Protein AF-U9UUG4-F1 (afdb_monomer_lite)

Sequence (325 aa):
MADELPKDVAKWSIDDVETYLTFKMDGFDEDDIKAIKDGGVNGKCLFQLTAGILVSEEFKIKFTHAVAIMELVKELNDKRDKEVEEQLESLSLDKTKKTPEIDASRNVNASKDVFLYQLFNEGYIKQGDLLLYCRNSNTHGTVSFVRKIVNVNENNQIITSLPDDSQESLSKSLTQLEKTVVDDINNDRRFNDNNKLKPNNNPFPYFFVGTSLFELRKKYEERNTKIMSITLFCLVKGITTANAFAVDIDSGKAVSHLKEAIKAKKHKTFHGVEADELRLWKVEIGGDHLDDPLKNLILNDNNELSAINEIGDYWSEKPPRKHIH

Radius of gyration: 27.6 Å; chains: 1; bounding box: 59×60×70 Å

Structure (mmCIF, N/CA/C/O backbone):
data_AF-U9UUG4-F1
#
_entry.id   AF-U9UUG4-F1
#
loop_
_atom_site.group_PDB
_atom_site.id
_atom_site.type_symbol
_atom_site.label_atom_id
_atom_site.label_alt_id
_atom_site.label_comp_id
_atom_site.label_asym_id
_atom_site.label_entity_id
_atom_site.label_seq_id
_atom_site.pdbx_PDB_ins_code
_atom_site.Cartn_x
_atom_site.Cartn_y
_atom_site.Cartn_z
_atom_site.occupancy
_atom_site.B_iso_or_equiv
_atom_site.auth_seq_id
_atom_site.auth_comp_id
_atom_site.auth_asym_id
_atom_site.auth_atom_id
_atom_site.pdbx_PDB_model_num
ATOM 1 N N . MET A 1 1 ? 8.145 -11.437 31.993 1.00 49.03 1 MET A N 1
ATOM 2 C CA . MET A 1 1 ? 7.660 -12.285 30.882 1.00 49.03 1 MET A CA 1
ATOM 3 C C . MET A 1 1 ? 6.585 -11.578 30.062 1.00 49.03 1 MET A C 1
ATOM 5 O O . MET A 1 1 ? 6.812 -11.418 28.878 1.00 49.03 1 MET A O 1
ATOM 9 N N . ALA A 1 2 ? 5.500 -11.044 30.643 1.00 46.50 2 ALA A N 1
ATOM 10 C CA . ALA A 1 2 ? 4.547 -10.209 29.883 1.00 46.50 2 ALA A CA 1
ATOM 11 C C . ALA A 1 2 ? 5.135 -8.873 29.359 1.00 46.50 2 ALA A C 1
ATOM 13 O O . ALA A 1 2 ? 4.627 -8.325 28.387 1.00 46.50 2 ALA A O 1
ATOM 14 N N . ASP A 1 3 ? 6.219 -8.378 29.968 1.00 46.91 3 ASP A N 1
ATOM 15 C CA . ASP A 1 3 ? 6.916 -7.148 29.548 1.00 46.91 3 ASP A CA 1
ATOM 16 C C . ASP A 1 3 ? 7.736 -7.293 28.248 1.00 46.91 3 ASP A C 1
ATOM 18 O O . ASP A 1 3 ? 8.236 -6.293 27.735 1.00 46.91 3 ASP A O 1
ATOM 22 N N . GLU A 1 4 ? 7.890 -8.512 27.713 1.00 57.56 4 GLU A N 1
ATOM 23 C CA . GLU A 1 4 ? 8.616 -8.775 26.456 1.00 57.56 4 GLU A CA 1
ATOM 24 C C . GLU A 1 4 ? 7.695 -8.840 25.229 1.00 57.56 4 GLU A C 1
ATOM 26 O O . GLU A 1 4 ? 8.179 -8.788 24.098 1.00 57.56 4 GLU A O 1
ATOM 31 N N . LEU A 1 5 ? 6.373 -8.902 25.427 1.00 67.81 5 LEU A N 1
ATOM 32 C CA . LEU A 1 5 ? 5.422 -8.924 24.319 1.00 67.81 5 LEU A CA 1
ATOM 33 C C . LEU A 1 5 ? 5.315 -7.535 23.667 1.00 67.81 5 LEU A C 1
ATOM 35 O O . LEU A 1 5 ? 5.333 -6.513 24.366 1.00 67.81 5 LEU A O 1
ATOM 39 N N . PRO A 1 6 ? 5.159 -7.454 22.332 1.00 64.94 6 PRO A N 1
ATOM 40 C CA . PRO A 1 6 ? 4.946 -6.178 21.660 1.00 64.94 6 PRO A CA 1
ATOM 41 C C . PRO A 1 6 ? 3.757 -5.420 22.267 1.00 64.94 6 PRO A C 1
ATOM 43 O O . PRO A 1 6 ? 2.703 -5.998 22.506 1.00 64.94 6 PRO A O 1
ATOM 46 N N . LYS A 1 7 ? 3.878 -4.102 22.471 1.00 68.69 7 LYS A N 1
ATOM 47 C CA . LYS A 1 7 ? 2.770 -3.293 23.029 1.00 68.69 7 LYS A CA 1
ATOM 48 C C . LYS A 1 7 ? 1.508 -3.317 22.161 1.00 68.69 7 LYS A C 1
ATOM 50 O O . LYS A 1 7 ? 0.394 -3.247 22.660 1.00 68.69 7 LYS A O 1
ATOM 55 N N . ASP A 1 8 ? 1.700 -3.389 20.848 1.00 71.19 8 ASP A N 1
ATOM 56 C CA . ASP A 1 8 ? 0.615 -3.459 19.879 1.00 71.19 8 ASP A CA 1
ATOM 57 C C . ASP A 1 8 ? 0.274 -4.923 19.588 1.00 71.19 8 ASP A C 1
ATOM 59 O O . ASP A 1 8 ? 1.014 -5.608 18.878 1.00 71.19 8 ASP A O 1
ATOM 63 N N . VAL A 1 9 ? -0.866 -5.374 20.114 1.00 74.75 9 VAL A N 1
ATOM 64 C CA . VAL A 1 9 ? -1.387 -6.733 19.914 1.00 74.75 9 VAL A CA 1
ATOM 65 C C . VAL A 1 9 ? -1.534 -7.057 18.429 1.00 74.75 9 VAL A C 1
ATOM 67 O O . VAL A 1 9 ? -1.286 -8.184 18.037 1.00 74.75 9 VAL A O 1
ATOM 70 N N . ALA A 1 10 ? -1.822 -6.091 17.547 1.00 74.31 10 ALA A N 1
ATOM 71 C CA . ALA A 1 10 ? -1.937 -6.363 16.110 1.00 74.31 10 ALA A CA 1
ATOM 72 C C . ALA A 1 10 ? -0.606 -6.777 15.446 1.00 74.31 10 ALA A C 1
ATOM 74 O O . ALA A 1 10 ? -0.610 -7.226 14.295 1.00 74.31 10 ALA A O 1
ATOM 75 N N . LYS A 1 11 ? 0.525 -6.611 16.145 1.00 80.50 11 LYS A N 1
ATOM 76 C CA . LYS A 1 11 ? 1.860 -7.051 15.711 1.00 80.50 11 LYS A CA 1
ATOM 77 C C . LYS A 1 11 ? 2.271 -8.396 16.296 1.00 80.50 11 LYS A C 1
ATOM 79 O O . LYS A 1 11 ? 3.351 -8.866 15.956 1.00 80.50 11 LYS A O 1
ATOM 84 N N . TRP A 1 12 ? 1.451 -8.989 17.160 1.00 85.06 12 TRP A N 1
ATOM 85 C CA . TRP A 1 12 ? 1.757 -10.282 17.753 1.00 85.06 12 TRP A CA 1
ATOM 86 C C . TRP A 1 12 ? 1.807 -11.355 16.675 1.00 85.06 12 TRP A C 1
ATOM 88 O O . TRP A 1 12 ? 0.870 -11.522 15.885 1.00 85.06 12 TRP A O 1
ATOM 98 N N . SER A 1 13 ? 2.924 -12.070 16.661 1.00 87.50 13 SER A N 1
ATOM 99 C CA . SER A 1 13 ? 3.071 -13.338 15.968 1.00 87.50 13 SER A CA 1
ATOM 100 C C . SER A 1 13 ? 2.182 -14.408 16.610 1.00 87.50 13 SER A C 1
ATOM 102 O O . SER A 1 13 ? 1.556 -14.193 17.648 1.00 87.50 13 SER A O 1
ATOM 104 N N . ILE A 1 14 ? 2.113 -15.575 15.976 1.00 88.50 14 ILE A N 1
ATOM 105 C CA . ILE A 1 14 ? 1.391 -16.729 16.523 1.00 88.50 14 ILE A CA 1
ATOM 106 C C . ILE A 1 14 ? 1.995 -17.139 17.881 1.00 88.50 14 ILE A C 1
ATOM 108 O O . ILE A 1 14 ? 1.258 -17.401 18.828 1.00 88.50 14 ILE A O 1
ATOM 112 N N . ASP A 1 15 ? 3.325 -17.108 18.004 1.00 89.19 15 ASP A N 1
ATOM 113 C CA . ASP A 1 15 ? 4.028 -17.462 19.244 1.00 89.19 15 ASP A CA 1
ATOM 114 C C . ASP A 1 15 ? 3.817 -16.415 20.356 1.00 89.19 15 ASP A C 1
ATOM 116 O O . ASP A 1 15 ? 3.752 -16.759 21.536 1.00 89.19 15 ASP A O 1
ATOM 120 N N . ASP A 1 16 ? 3.647 -15.136 20.002 1.00 89.06 16 ASP A N 1
ATOM 121 C CA . ASP A 1 16 ? 3.305 -14.080 20.968 1.00 89.06 16 ASP A CA 1
ATOM 122 C C . ASP A 1 16 ? 1.901 -14.299 21.561 1.00 89.06 16 ASP A C 1
ATOM 124 O O . ASP A 1 16 ? 1.698 -14.138 22.767 1.00 89.06 16 ASP A O 1
ATOM 128 N N . VAL A 1 17 ? 0.933 -14.697 20.722 1.00 87.19 17 VAL A N 1
ATOM 129 C CA . VAL A 1 17 ? -0.437 -15.029 21.153 1.00 87.19 17 VAL A CA 1
ATOM 130 C C . VAL A 1 17 ? -0.430 -16.250 22.070 1.00 87.19 17 VAL A C 1
ATOM 132 O O . VAL A 1 17 ? -1.033 -16.205 23.143 1.00 87.19 17 VAL A O 1
ATOM 135 N N . GLU A 1 18 ? 0.280 -17.313 21.690 1.00 89.12 18 GLU A N 1
ATOM 136 C CA . GLU A 1 18 ? 0.456 -18.501 22.531 1.00 89.12 18 GLU A CA 1
ATOM 137 C C . GLU A 1 18 ? 1.077 -18.132 23.883 1.00 89.12 18 GLU A C 1
ATOM 139 O O . GLU A 1 18 ? 0.543 -18.499 24.929 1.00 89.12 18 GLU A O 1
ATOM 144 N N . THR A 1 19 ? 2.166 -17.358 23.878 1.00 88.50 19 THR A N 1
ATOM 145 C CA . THR A 1 19 ? 2.870 -16.927 25.096 1.00 88.50 19 THR A CA 1
ATOM 146 C C . THR A 1 19 ? 1.950 -16.128 26.017 1.00 88.50 19 THR A C 1
ATOM 148 O O . THR A 1 19 ? 1.955 -16.331 27.232 1.00 88.50 19 THR A O 1
ATOM 151 N N . TYR A 1 20 ? 1.126 -15.237 25.458 1.00 87.25 20 TYR A N 1
ATOM 152 C CA . TYR A 1 20 ? 0.157 -14.461 26.225 1.00 87.25 20 TYR A CA 1
ATOM 153 C C . TYR A 1 20 ? -0.921 -15.340 26.871 1.00 87.25 20 TYR A C 1
ATOM 155 O O . TYR A 1 20 ? -1.175 -15.213 28.071 1.00 87.25 20 TYR A O 1
ATOM 163 N N . LEU A 1 21 ? -1.537 -16.237 26.095 1.00 85.19 21 LEU A N 1
ATOM 164 C CA . LEU A 1 21 ? -2.579 -17.138 26.596 1.00 85.19 21 LEU A CA 1
ATOM 165 C C . LEU A 1 21 ? -2.017 -18.101 27.652 1.00 85.19 21 LEU A C 1
ATOM 167 O O . LEU A 1 21 ? -2.629 -18.285 28.702 1.00 85.19 21 LEU A O 1
ATOM 171 N N . THR A 1 22 ? -0.801 -18.608 27.426 1.00 85.00 22 THR A N 1
ATOM 172 C CA . THR A 1 22 ? -0.039 -19.436 28.375 1.00 85.00 22 THR A CA 1
ATOM 173 C C . THR A 1 22 ? 0.280 -18.667 29.659 1.00 85.00 22 THR A C 1
ATOM 175 O O . THR A 1 22 ? 0.214 -19.202 30.754 1.00 85.00 22 THR A O 1
ATOM 178 N N . PHE A 1 23 ? 0.591 -17.373 29.587 1.00 81.94 23 PHE A N 1
ATOM 179 C CA . PHE A 1 23 ? 0.841 -16.583 30.796 1.00 81.94 23 PHE A CA 1
ATOM 180 C C . PHE A 1 23 ? -0.433 -16.336 31.622 1.00 81.94 23 PHE A C 1
ATOM 182 O O . PHE A 1 23 ? -0.372 -16.194 32.842 1.00 81.94 23 PHE A O 1
ATOM 189 N N . LYS A 1 24 ? -1.601 -16.291 30.974 1.00 79.50 24 LYS A N 1
ATOM 190 C CA . LYS A 1 24 ? -2.910 -16.070 31.611 1.00 79.50 24 LYS A CA 1
ATOM 191 C C . LYS A 1 24 ? -3.567 -17.367 32.118 1.00 79.50 24 LYS A C 1
ATOM 193 O O . LYS A 1 24 ? -4.756 -17.363 32.423 1.00 79.50 24 LYS A O 1
ATOM 198 N N . MET A 1 25 ? -2.781 -18.440 32.240 1.00 62.12 25 MET A N 1
ATOM 199 C CA . MET A 1 25 ? -3.158 -19.853 32.411 1.00 62.12 25 MET A CA 1
ATOM 200 C C . MET A 1 25 ? -3.979 -20.273 33.635 1.00 62.12 25 MET A C 1
ATOM 202 O O . MET A 1 25 ? -4.199 -21.469 33.805 1.00 62.12 25 MET A O 1
ATOM 206 N N . ASP A 1 26 ? -4.518 -19.373 34.450 1.00 60.69 26 ASP A N 1
ATOM 207 C CA . ASP A 1 26 ? -5.359 -19.799 35.580 1.00 60.69 26 ASP A CA 1
ATOM 208 C C . ASP A 1 26 ? -6.744 -20.351 35.146 1.00 60.69 26 ASP A C 1
ATOM 210 O O . ASP A 1 26 ? -7.585 -20.644 35.996 1.00 60.69 26 ASP A O 1
ATOM 214 N N . GLY A 1 27 ? -7.000 -20.554 33.841 1.00 60.19 27 GLY A N 1
ATOM 215 C CA . GLY A 1 27 ? -8.286 -21.064 33.346 1.00 60.19 27 GLY A CA 1
ATOM 216 C C . GLY A 1 27 ? -8.333 -21.722 31.959 1.00 60.19 27 GLY A C 1
ATOM 217 O O . GLY A 1 27 ? -9.441 -21.864 31.442 1.00 60.19 27 GLY A O 1
ATOM 218 N N . PHE A 1 28 ? -7.206 -22.119 31.346 1.00 70.44 28 PHE A N 1
ATOM 219 C CA . PHE A 1 28 ? -7.190 -22.708 29.990 1.00 70.44 28 PHE A CA 1
ATOM 220 C C . PHE A 1 28 ? -6.465 -24.049 29.924 1.00 70.44 28 PHE A C 1
ATOM 222 O O . PHE A 1 28 ? -5.485 -24.269 30.631 1.00 70.44 28 PHE A O 1
ATOM 229 N N . ASP A 1 29 ? -6.954 -24.928 29.050 1.00 80.31 29 ASP A N 1
ATOM 230 C CA . ASP A 1 29 ? -6.303 -26.192 28.715 1.00 80.31 29 ASP A CA 1
ATOM 231 C C . ASP A 1 29 ? -5.126 -25.936 27.753 1.00 80.31 29 ASP A C 1
ATOM 233 O O . ASP A 1 29 ? -5.240 -25.114 26.838 1.00 80.31 29 ASP A O 1
ATOM 237 N N . GLU A 1 30 ? -4.004 -26.637 27.933 1.00 83.56 30 GLU A N 1
ATOM 238 C CA . GLU A 1 30 ? -2.863 -26.569 27.006 1.00 83.56 30 GLU A CA 1
ATOM 239 C C . GLU A 1 30 ? -3.283 -26.983 25.588 1.00 83.56 30 GLU A C 1
ATOM 241 O O . GLU A 1 30 ? -2.810 -26.406 24.604 1.00 83.56 30 GLU A O 1
ATOM 246 N N . ASP A 1 31 ? -4.231 -27.919 25.478 1.00 86.00 31 ASP A N 1
ATOM 247 C CA . ASP A 1 31 ? -4.780 -28.358 24.196 1.00 86.00 31 ASP A CA 1
ATOM 248 C C . ASP A 1 31 ? -5.574 -27.243 23.492 1.00 86.00 31 ASP A C 1
ATOM 250 O O . ASP A 1 31 ? -5.508 -27.123 22.266 1.00 86.00 31 ASP A O 1
ATOM 254 N N . ASP A 1 32 ? -6.270 -26.379 24.244 1.00 87.62 32 ASP A N 1
ATOM 255 C CA . ASP A 1 32 ? -7.013 -25.242 23.683 1.00 87.62 32 ASP A CA 1
ATOM 256 C C . ASP A 1 32 ? -6.048 -24.169 23.147 1.00 87.62 32 ASP A C 1
ATOM 258 O O . ASP A 1 32 ? -6.245 -23.628 22.056 1.00 87.62 32 ASP A O 1
ATOM 262 N N . ILE A 1 33 ? -4.969 -23.879 23.885 1.00 87.50 33 ILE A N 1
ATOM 263 C CA . ILE A 1 33 ? -3.926 -22.934 23.452 1.00 87.50 33 ILE A CA 1
ATOM 264 C C . ILE A 1 33 ? -3.237 -23.460 22.191 1.00 87.50 33 ILE A C 1
ATOM 266 O O . ILE A 1 33 ? -3.026 -22.715 21.229 1.00 87.50 33 ILE A O 1
ATOM 270 N N . LYS A 1 34 ? -2.940 -24.761 22.163 1.00 89.31 34 LYS A N 1
ATOM 271 C CA . LYS A 1 34 ? -2.362 -25.418 20.996 1.00 89.31 34 LYS A CA 1
ATOM 272 C C . LYS A 1 34 ? -3.298 -25.361 19.789 1.00 89.31 34 LYS A C 1
ATOM 274 O O . LYS A 1 34 ? -2.833 -25.061 18.695 1.00 89.31 34 LYS A O 1
ATOM 279 N N . ALA A 1 35 ? -4.602 -25.572 19.970 1.00 89.88 35 ALA A N 1
ATOM 280 C CA . ALA A 1 35 ? -5.577 -25.451 18.885 1.00 89.88 35 ALA A CA 1
ATOM 281 C C . ALA A 1 35 ? -5.598 -24.034 18.281 1.00 89.88 35 ALA A C 1
ATOM 283 O O . ALA A 1 35 ? -5.645 -23.874 17.062 1.00 89.88 35 ALA A O 1
ATOM 284 N N . ILE A 1 36 ? -5.495 -22.997 19.119 1.00 88.94 36 ILE A N 1
ATOM 285 C CA . ILE A 1 36 ? -5.388 -21.597 18.673 1.00 88.94 36 ILE A CA 1
ATOM 286 C C . ILE A 1 36 ? -4.090 -21.366 17.890 1.00 88.94 36 ILE A C 1
ATOM 288 O O . ILE A 1 36 ? -4.107 -20.717 16.839 1.00 88.94 36 ILE A O 1
ATOM 292 N N . LYS A 1 37 ? -2.973 -21.920 18.374 1.00 90.88 37 LYS A N 1
ATOM 293 C CA . LYS A 1 37 ? -1.672 -21.838 17.704 1.00 90.88 37 LYS A CA 1
ATOM 294 C C . LYS A 1 37 ? -1.699 -22.512 16.332 1.00 90.88 37 LYS A C 1
ATOM 296 O O . LYS A 1 37 ? -1.327 -21.895 15.333 1.00 90.88 37 LYS A O 1
ATOM 301 N N . ASP A 1 38 ? -2.163 -23.758 16.285 1.00 90.62 38 ASP A N 1
ATOM 302 C CA . ASP A 1 38 ? -2.221 -24.585 15.078 1.00 90.62 38 ASP A CA 1
ATOM 303 C C . ASP A 1 38 ? -3.201 -23.999 14.046 1.00 90.62 38 ASP A C 1
ATOM 305 O O . ASP A 1 38 ? -2.962 -24.095 12.842 1.00 90.62 38 ASP A O 1
ATOM 309 N N . GLY A 1 39 ? -4.249 -23.304 14.504 1.00 87.44 39 GLY A N 1
ATOM 310 C CA . GLY A 1 39 ? -5.152 -22.512 13.661 1.00 87.44 39 GLY A CA 1
ATOM 311 C C . GLY A 1 39 ? -4.552 -21.205 13.124 1.00 87.44 39 GLY A C 1
ATOM 312 O O . GLY A 1 39 ? -5.239 -20.441 12.448 1.00 87.44 39 GLY A O 1
ATOM 313 N N . GLY A 1 40 ? -3.279 -20.915 13.408 1.00 87.69 40 GLY A N 1
ATOM 314 C CA . GLY A 1 40 ? -2.564 -19.766 12.852 1.00 87.69 40 GLY A CA 1
ATOM 315 C C . GLY A 1 40 ? -3.039 -18.414 13.386 1.00 87.69 40 GLY A C 1
ATOM 316 O O . GLY A 1 40 ? -2.892 -17.392 12.706 1.00 87.69 40 GLY A O 1
ATOM 317 N N . VAL A 1 41 ? -3.614 -18.384 14.591 1.00 86.25 41 VAL A N 1
ATOM 318 C CA . VAL A 1 41 ? -4.159 -17.160 15.184 1.00 86.25 41 VAL A CA 1
ATOM 319 C C . VAL A 1 41 ? -3.019 -16.233 15.603 1.00 86.25 41 VAL A C 1
ATOM 321 O O . VAL A 1 41 ? -2.397 -16.389 16.648 1.00 86.25 41 VAL A O 1
ATOM 324 N N . ASN A 1 42 ? -2.760 -15.225 14.775 1.00 84.25 42 ASN A N 1
ATOM 325 C CA . ASN A 1 42 ? -1.910 -14.091 15.124 1.00 84.25 42 ASN A CA 1
ATOM 326 C C . ASN A 1 42 ? -2.724 -12.988 15.820 1.00 84.25 42 ASN A C 1
ATOM 328 O O . ASN A 1 42 ? -3.951 -13.053 15.920 1.00 84.25 42 ASN A O 1
ATOM 332 N N . GLY A 1 43 ? -2.060 -11.924 16.258 1.00 79.69 43 GLY A N 1
ATOM 333 C CA . GLY A 1 43 ? -2.713 -10.850 17.000 1.00 79.69 43 GLY A CA 1
ATOM 334 C C . GLY A 1 43 ? -3.843 -10.112 16.272 1.00 79.69 43 GLY A C 1
ATOM 335 O O . GLY A 1 43 ? -4.757 -9.602 16.915 1.00 79.69 43 GLY A O 1
ATOM 336 N N . LYS A 1 44 ? -3.846 -10.076 14.930 1.00 76.75 44 LYS A N 1
ATOM 337 C CA . LYS A 1 44 ? -4.982 -9.527 14.162 1.00 76.75 44 LYS A CA 1
ATOM 338 C C . LYS A 1 44 ? -6.180 -10.469 14.192 1.00 76.75 44 LYS A C 1
ATOM 340 O O . LYS A 1 44 ? -7.305 -10.007 14.360 1.00 76.75 44 LYS A O 1
ATOM 345 N N . CYS A 1 45 ? -5.929 -11.767 14.034 1.00 75.31 45 CYS A N 1
ATOM 346 C CA . CYS A 1 45 ? -6.951 -12.806 14.110 1.00 75.31 45 CYS A CA 1
ATOM 347 C C . CYS A 1 45 ? -7.548 -12.894 15.518 1.00 75.31 45 CYS A C 1
ATOM 349 O O . CYS A 1 45 ? -8.757 -13.052 15.647 1.00 75.31 45 CYS A O 1
ATOM 351 N N . LEU A 1 46 ? -6.732 -12.693 16.560 1.00 82.75 46 LEU A N 1
ATOM 352 C CA . LEU A 1 46 ? -7.158 -12.703 17.961 1.00 82.75 46 LEU A CA 1
ATOM 353 C C . LEU A 1 46 ? -8.320 -11.725 18.224 1.00 82.75 46 LEU A C 1
ATOM 355 O O . LEU A 1 46 ? -9.267 -12.067 18.924 1.00 82.75 46 LEU A O 1
ATOM 359 N N . PHE A 1 47 ? -8.303 -10.541 17.600 1.00 72.81 47 PHE A N 1
ATOM 360 C CA . PHE A 1 47 ? -9.385 -9.551 17.710 1.00 72.81 47 PHE A CA 1
ATOM 361 C C . PHE A 1 47 ? -10.650 -9.883 16.910 1.00 72.81 47 PHE A C 1
ATOM 363 O O . PHE A 1 47 ? -11.686 -9.257 17.126 1.00 72.81 47 PHE A O 1
ATOM 370 N N . GLN A 1 48 ? -10.566 -10.815 15.963 1.00 73.12 48 GLN A N 1
ATOM 371 C CA . GLN A 1 48 ? -11.686 -11.241 15.119 1.00 73.12 48 GLN A CA 1
ATOM 372 C C . GLN A 1 48 ? -12.356 -12.513 15.638 1.00 73.12 48 GLN A C 1
ATOM 374 O O . GLN A 1 48 ? -13.407 -12.905 15.12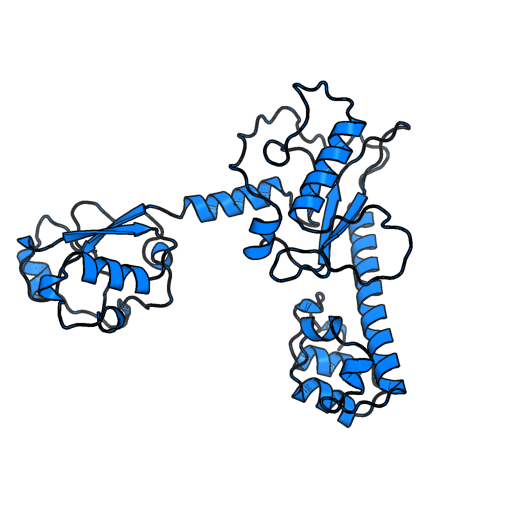7 1.00 73.12 48 GLN A O 1
ATOM 379 N N . LEU A 1 49 ? -11.758 -13.161 16.641 1.00 76.88 49 LEU A N 1
ATOM 380 C CA . LEU A 1 49 ? -12.351 -14.324 17.269 1.00 76.88 49 LEU A CA 1
ATOM 381 C C . LEU A 1 49 ? -13.707 -13.969 17.869 1.00 76.88 49 LEU A C 1
ATOM 383 O O . LEU A 1 49 ? -13.942 -12.892 18.415 1.00 76.88 49 LEU A O 1
ATOM 387 N N . THR A 1 50 ? -14.609 -14.931 17.765 1.00 75.94 50 THR A N 1
ATOM 388 C CA . THR A 1 50 ? -15.895 -14.913 18.446 1.00 75.94 50 THR A CA 1
ATOM 389 C C . THR A 1 50 ? -16.041 -16.229 19.187 1.00 75.94 50 THR A C 1
ATOM 391 O O . THR A 1 50 ? -15.431 -17.232 18.806 1.00 75.94 50 THR A O 1
ATOM 394 N N . ALA A 1 51 ? -16.908 -16.267 20.199 1.00 76.19 51 ALA A N 1
ATOM 395 C CA . ALA A 1 51 ? -17.242 -17.525 20.862 1.00 76.19 51 ALA A CA 1
ATOM 396 C C . ALA A 1 51 ? -17.715 -18.596 19.856 1.00 76.19 51 ALA A C 1
ATOM 398 O O . ALA A 1 51 ? -17.407 -19.770 20.019 1.00 76.19 51 ALA A O 1
ATOM 399 N N . GLY A 1 52 ? -18.395 -18.192 18.774 1.00 74.12 52 GLY A N 1
ATOM 400 C CA . GLY A 1 52 ? -18.815 -19.102 17.706 1.00 74.12 52 GLY A CA 1
ATOM 401 C C . GLY A 1 52 ? -17.650 -19.711 16.920 1.00 74.12 52 GLY A C 1
ATOM 402 O O . GLY A 1 52 ? -17.689 -20.899 16.618 1.00 74.12 52 GLY A O 1
ATOM 403 N N . ILE A 1 53 ? -16.605 -18.930 16.627 1.00 80.81 53 ILE A N 1
ATOM 404 C CA . ILE A 1 53 ? -15.395 -19.428 15.950 1.00 80.81 53 ILE A CA 1
ATOM 405 C C . ILE A 1 53 ? -14.643 -20.395 16.867 1.00 80.81 53 ILE A C 1
ATOM 407 O O . ILE A 1 53 ? -14.271 -21.482 16.439 1.00 80.81 53 ILE A O 1
ATOM 411 N N . LEU A 1 54 ? -14.482 -20.046 18.143 1.00 83.88 54 LEU A N 1
ATOM 412 C CA . LEU A 1 54 ? -13.712 -20.853 19.094 1.00 83.88 54 LEU A CA 1
ATOM 413 C C . LEU A 1 54 ? -14.370 -22.206 19.400 1.00 83.88 54 LEU A C 1
ATOM 415 O O . LEU A 1 54 ? -13.680 -23.210 19.541 1.00 83.88 54 LEU A O 1
ATOM 419 N N . VAL A 1 55 ? -15.703 -22.255 19.446 1.00 86.81 55 VAL A N 1
ATOM 420 C CA . VAL A 1 55 ? -16.463 -23.496 19.686 1.00 86.81 55 VAL A CA 1
ATOM 421 C C . VAL A 1 55 ? -16.691 -24.295 18.392 1.00 86.81 55 VAL A C 1
ATOM 423 O O . VAL A 1 55 ? -17.226 -25.402 18.426 1.00 86.81 55 VAL A O 1
ATOM 426 N N . SER A 1 56 ? -16.303 -23.755 17.233 1.00 85.69 56 SER A N 1
ATOM 427 C CA . SER A 1 56 ? -16.482 -24.429 15.945 1.00 85.69 56 SER A CA 1
ATOM 428 C C . SER A 1 56 ? -15.660 -25.718 15.838 1.00 85.69 56 SER A C 1
ATOM 430 O O . SER A 1 56 ? -14.736 -25.958 16.613 1.00 85.69 56 SER A O 1
ATOM 432 N N . GLU A 1 57 ? -15.955 -26.533 14.823 1.00 82.06 57 GLU A N 1
ATOM 433 C CA . GLU A 1 57 ? -15.196 -27.758 14.523 1.00 82.06 57 GLU A CA 1
ATOM 434 C C . GLU A 1 57 ? -13.707 -27.516 14.236 1.00 82.06 57 GLU A C 1
ATOM 436 O O . GLU A 1 57 ? -12.923 -28.460 14.284 1.00 82.06 57 GLU A O 1
ATOM 441 N N . GLU A 1 58 ? -13.321 -26.278 13.933 1.00 81.69 58 GLU A N 1
ATOM 442 C CA . GLU A 1 58 ? -11.936 -25.905 13.660 1.00 81.69 58 GLU A CA 1
ATOM 443 C C . GLU A 1 58 ? -11.098 -25.849 14.942 1.00 81.69 58 GLU A C 1
ATOM 445 O O . GLU A 1 58 ? -10.005 -26.406 14.984 1.00 81.69 58 GLU A O 1
ATOM 450 N N . PHE A 1 59 ? -11.635 -25.242 16.004 1.00 85.62 59 PHE A N 1
ATOM 451 C CA . PHE A 1 59 ? -10.899 -24.990 17.249 1.00 85.62 59 PHE A CA 1
ATOM 452 C C . PHE A 1 59 ? -11.349 -25.880 18.413 1.00 85.62 59 PHE A C 1
ATOM 454 O O . PHE A 1 59 ? -10.544 -26.204 19.279 1.00 85.62 59 PHE A O 1
ATOM 461 N N . LYS A 1 60 ? -12.618 -26.312 18.427 1.00 89.69 60 LYS A N 1
ATOM 462 C CA . LYS A 1 60 ? -13.216 -27.238 19.411 1.00 89.69 60 LYS A CA 1
ATOM 463 C C . LYS A 1 60 ? -13.034 -26.829 20.876 1.00 89.69 60 LYS A C 1
ATOM 465 O O . LYS A 1 60 ? -13.096 -27.675 21.769 1.00 89.69 60 LYS A O 1
ATOM 470 N N . ILE A 1 61 ? -12.876 -25.535 21.128 1.00 86.75 61 ILE A N 1
ATOM 471 C CA . ILE A 1 61 ? -12.657 -24.995 22.466 1.00 86.75 61 ILE A CA 1
ATOM 472 C C . ILE A 1 61 ? -13.971 -25.035 23.238 1.00 86.75 61 ILE A C 1
ATOM 474 O O . ILE A 1 61 ? -15.044 -24.711 22.717 1.00 86.75 61 ILE A O 1
ATOM 478 N N . LYS A 1 62 ? -13.909 -25.413 24.517 1.00 87.69 62 LYS A N 1
ATOM 479 C CA . LYS A 1 62 ? -15.095 -25.419 25.386 1.00 87.69 62 LYS A CA 1
ATOM 480 C C . LYS A 1 62 ? -15.688 -24.018 25.477 1.00 87.69 62 LYS A C 1
ATOM 482 O O . LYS A 1 62 ? -14.968 -23.043 25.662 1.00 87.69 62 LYS A O 1
ATOM 487 N N . PHE A 1 63 ? -17.016 -23.919 25.455 1.00 81.00 63 PHE A N 1
ATOM 488 C CA . PHE A 1 63 ? -17.718 -22.632 25.514 1.00 81.00 63 PHE A CA 1
ATOM 489 C C . PHE A 1 63 ? -17.266 -21.742 26.687 1.00 81.00 63 PHE A C 1
ATOM 491 O O . PHE A 1 63 ? -17.088 -20.543 26.510 1.00 81.00 63 PHE A O 1
ATOM 498 N N . THR A 1 64 ? -17.012 -22.317 27.866 1.00 81.81 64 THR A N 1
ATOM 499 C CA . THR A 1 64 ? -16.512 -21.576 29.038 1.00 81.81 64 THR A CA 1
ATOM 500 C C . THR A 1 64 ? -15.126 -20.974 28.813 1.00 81.81 64 THR A C 1
ATOM 502 O O . THR A 1 64 ? -14.894 -19.828 29.186 1.00 81.81 64 THR A O 1
ATOM 505 N N . HIS A 1 65 ? -14.224 -21.706 28.158 1.00 85.25 65 HIS A N 1
ATOM 506 C CA . HIS A 1 65 ? -12.897 -21.207 27.794 1.00 85.25 65 HIS A CA 1
ATOM 507 C C . HIS A 1 65 ? -12.987 -20.189 26.654 1.00 85.25 65 HIS A C 1
ATOM 509 O O . HIS A 1 65 ? -12.332 -19.156 26.701 1.00 85.25 65 HIS A O 1
ATOM 515 N N . ALA A 1 66 ? -13.866 -20.412 25.675 1.00 82.31 66 ALA A N 1
ATOM 516 C CA . ALA A 1 66 ? -14.119 -19.448 24.612 1.00 82.31 66 ALA A CA 1
ATOM 517 C C . ALA A 1 66 ? -14.595 -18.096 25.172 1.00 82.31 66 ALA A C 1
ATOM 519 O O . ALA A 1 66 ? -14.121 -17.052 24.734 1.00 82.31 66 ALA A O 1
ATOM 520 N N . VAL A 1 67 ? -15.482 -18.101 26.174 1.00 79.75 67 VAL A N 1
ATOM 521 C CA . VAL A 1 67 ? -15.920 -16.877 26.867 1.00 79.75 67 VAL A CA 1
ATOM 522 C C . VAL A 1 67 ? -14.760 -16.213 27.614 1.00 79.75 67 VAL A C 1
ATOM 524 O O . VAL A 1 67 ? -14.567 -15.011 27.461 1.00 79.75 67 VAL A O 1
ATOM 527 N N . ALA A 1 68 ? -13.945 -16.975 28.344 1.00 81.00 68 ALA A N 1
ATOM 528 C CA . ALA A 1 68 ? -12.791 -16.425 29.056 1.00 81.00 68 ALA A CA 1
ATOM 529 C C . ALA A 1 68 ? -11.722 -15.841 28.103 1.00 81.00 68 ALA A C 1
ATOM 531 O O . ALA A 1 68 ? -11.152 -14.789 28.385 1.00 81.00 68 ALA A O 1
ATOM 532 N N . ILE A 1 69 ? -11.495 -16.451 26.932 1.00 82.81 69 ILE A N 1
ATOM 533 C CA . ILE A 1 69 ? -10.639 -15.880 25.874 1.00 82.81 69 ILE A CA 1
ATOM 534 C C . ILE A 1 69 ? -11.219 -14.548 25.389 1.00 82.81 69 ILE A C 1
ATOM 536 O O . ILE A 1 69 ? -10.485 -13.572 25.255 1.00 82.81 69 ILE A O 1
ATOM 540 N N . MET A 1 70 ? -12.534 -14.474 25.160 1.00 80.06 70 MET A N 1
ATOM 541 C CA . MET A 1 70 ? -13.188 -13.228 24.747 1.00 80.06 70 MET A CA 1
ATOM 542 C C . MET A 1 70 ? -13.059 -12.126 25.807 1.00 80.06 70 MET A C 1
ATOM 544 O O . MET A 1 70 ? -12.860 -10.965 25.451 1.00 80.06 70 MET A O 1
ATOM 548 N N . GLU A 1 71 ? -13.137 -12.470 27.094 1.00 80.19 71 GLU A N 1
ATOM 549 C CA . GLU A 1 71 ? -12.904 -11.528 28.195 1.00 80.19 71 GLU A CA 1
ATOM 550 C C . GLU A 1 71 ? -11.459 -11.020 28.208 1.00 80.19 71 GLU A C 1
ATOM 552 O O . GLU A 1 71 ? -11.252 -9.814 28.298 1.00 80.19 71 GLU A O 1
ATOM 557 N N . LEU A 1 72 ? -10.462 -11.886 27.994 1.00 81.12 72 LEU A N 1
ATOM 558 C CA . LEU A 1 72 ? -9.063 -11.459 27.860 1.00 81.12 72 LEU A CA 1
ATOM 559 C C . LEU A 1 72 ? -8.841 -10.533 26.659 1.00 81.12 72 LEU A C 1
ATOM 561 O O . LEU A 1 72 ? -8.138 -9.527 26.761 1.00 81.12 72 LEU A O 1
ATOM 565 N N . VAL A 1 73 ? -9.455 -10.838 25.514 1.00 76.06 73 VAL A N 1
ATOM 566 C CA . VAL A 1 73 ? -9.393 -9.973 24.325 1.00 76.06 73 VAL A CA 1
ATOM 567 C C . VAL A 1 73 ? -10.060 -8.622 24.600 1.00 76.06 73 VAL A C 1
ATOM 569 O O . VAL A 1 73 ? -9.572 -7.584 24.141 1.00 76.06 73 VAL A O 1
ATOM 572 N N . LYS A 1 74 ? -11.142 -8.609 25.386 1.00 73.50 74 LYS A N 1
ATOM 573 C CA . LYS A 1 74 ? -11.785 -7.378 25.851 1.00 73.50 74 LYS A CA 1
ATOM 574 C C . LYS A 1 74 ? -10.872 -6.591 26.793 1.00 73.50 74 LYS A C 1
ATOM 576 O O . LYS A 1 74 ? -10.658 -5.413 26.544 1.00 73.50 74 LYS A O 1
ATOM 581 N N . GLU A 1 75 ? -10.244 -7.229 27.777 1.00 77.00 75 GLU A N 1
ATOM 582 C CA . GLU A 1 75 ? -9.271 -6.584 28.671 1.00 77.00 75 GLU A CA 1
ATOM 583 C C . GLU A 1 75 ? -8.076 -5.992 27.910 1.00 77.00 75 GLU A C 1
ATOM 585 O O . GLU A 1 75 ? -7.606 -4.906 28.245 1.00 77.00 75 GLU A O 1
ATOM 590 N N . LEU A 1 76 ? -7.581 -6.671 26.869 1.00 74.12 76 LEU A N 1
ATOM 591 C CA . LEU A 1 76 ? -6.529 -6.140 25.995 1.00 74.12 76 LEU A CA 1
ATOM 592 C C . LEU A 1 76 ? -6.993 -4.895 25.231 1.00 74.12 76 LEU A C 1
ATOM 594 O O . LEU A 1 76 ? -6.224 -3.942 25.080 1.00 74.12 76 LEU A O 1
ATOM 598 N N . ASN A 1 77 ? -8.242 -4.886 24.764 1.00 66.00 77 ASN A N 1
ATOM 599 C CA . ASN A 1 77 ? -8.842 -3.714 24.134 1.00 66.00 77 ASN A CA 1
ATOM 600 C C . ASN A 1 77 ? -9.011 -2.560 25.123 1.00 66.00 77 ASN A C 1
ATOM 602 O O . ASN A 1 77 ? -8.603 -1.447 24.801 1.00 66.00 77 ASN A O 1
ATOM 606 N N . ASP A 1 78 ? -9.520 -2.838 26.320 1.00 66.75 78 ASP A N 1
ATOM 607 C CA . ASP A 1 78 ? -9.763 -1.844 27.365 1.00 66.75 78 ASP A CA 1
ATOM 608 C C . ASP A 1 78 ? -8.441 -1.267 27.897 1.00 66.75 78 ASP A C 1
ATOM 610 O O . ASP A 1 78 ? -8.314 -0.058 28.081 1.00 66.75 78 ASP A O 1
ATOM 614 N N . LYS A 1 79 ? -7.405 -2.100 28.077 1.00 67.56 79 LYS A N 1
ATOM 615 C CA . LYS A 1 79 ? -6.058 -1.645 28.456 1.00 67.56 79 LYS A CA 1
ATOM 616 C C . LYS A 1 79 ? -5.444 -0.761 27.374 1.00 67.56 79 LYS A C 1
ATOM 618 O O . LYS A 1 79 ? -4.841 0.256 27.701 1.00 67.56 79 LYS A O 1
ATOM 623 N N . ARG A 1 80 ? -5.613 -1.115 26.098 1.00 62.59 80 ARG A N 1
ATOM 624 C CA . ARG A 1 80 ? -5.184 -0.267 24.979 1.00 62.59 80 ARG A CA 1
ATOM 625 C C . ARG A 1 80 ? -5.937 1.061 24.970 1.00 62.59 80 ARG A C 1
ATOM 627 O O . ARG A 1 80 ? -5.315 2.094 24.756 1.00 62.59 80 ARG A O 1
ATOM 634 N N . ASP A 1 81 ? -7.245 1.041 25.204 1.00 55.75 81 ASP A N 1
ATOM 635 C CA . ASP A 1 81 ? -8.065 2.252 25.247 1.00 55.75 81 ASP A CA 1
ATOM 636 C C . ASP A 1 81 ? -7.681 3.139 26.445 1.00 55.75 81 ASP A C 1
ATOM 638 O O . ASP A 1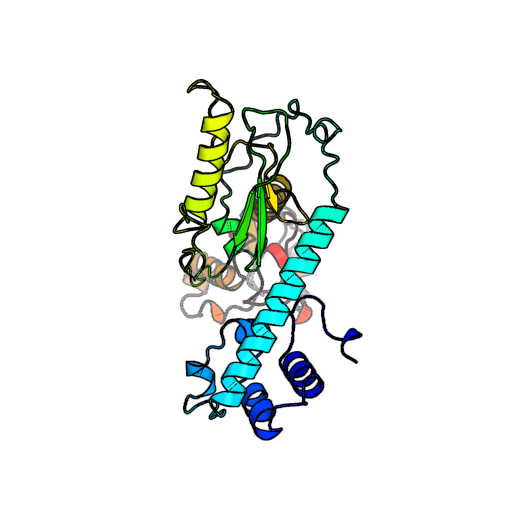 81 ? -7.606 4.356 26.296 1.00 55.75 81 ASP A O 1
ATOM 642 N N . LYS A 1 82 ? -7.291 2.543 27.578 1.00 61.09 82 LYS A N 1
ATOM 643 C CA . LYS A 1 82 ? -6.731 3.255 28.732 1.00 61.09 82 LYS A CA 1
ATOM 644 C C . LYS A 1 82 ? -5.325 3.809 28.481 1.00 61.09 82 LYS A C 1
ATOM 646 O O . LYS A 1 82 ? -5.052 4.941 28.850 1.00 61.09 82 LYS A O 1
ATOM 651 N N . GLU A 1 83 ? -4.433 3.068 27.822 1.00 59.03 83 GLU A N 1
ATOM 652 C CA . GLU A 1 83 ? -3.115 3.585 27.413 1.00 59.03 83 GLU A CA 1
ATOM 653 C C . GLU A 1 83 ? -3.254 4.733 26.404 1.00 59.03 83 GLU A C 1
ATOM 655 O O . GLU A 1 83 ? -2.482 5.688 26.429 1.00 59.03 83 GLU A O 1
ATOM 660 N N . VAL A 1 84 ? -4.255 4.662 25.528 1.00 52.16 84 VAL A N 1
ATOM 661 C CA . VAL A 1 84 ? -4.652 5.755 24.639 1.00 52.16 84 VAL A CA 1
ATOM 662 C C . VAL A 1 84 ? -5.183 6.944 25.436 1.00 52.16 84 VAL A C 1
ATOM 664 O O . VAL A 1 84 ? -4.830 8.075 25.119 1.00 52.16 84 VAL A O 1
ATOM 667 N N . GLU A 1 85 ? -6.021 6.714 26.445 1.00 51.34 85 GLU A N 1
ATOM 668 C CA . GLU A 1 85 ? -6.568 7.751 27.324 1.00 51.34 85 GLU A CA 1
ATOM 669 C C . GLU A 1 85 ? -5.452 8.434 28.133 1.00 51.34 85 GLU A C 1
ATOM 671 O O . GLU A 1 85 ? -5.376 9.657 28.161 1.00 51.34 85 GLU A O 1
ATOM 676 N N . GLU A 1 86 ? -4.494 7.674 28.665 1.00 57.91 86 GLU A N 1
ATOM 677 C CA . GLU A 1 86 ? -3.286 8.180 29.329 1.00 57.91 86 GLU A CA 1
ATOM 678 C C . GLU A 1 86 ? -2.343 8.904 28.342 1.00 57.91 86 GLU A C 1
ATOM 680 O O . GLU A 1 86 ? -1.731 9.924 28.675 1.00 57.91 86 GLU A O 1
ATOM 685 N N . GLN A 1 87 ? -2.237 8.443 27.089 1.00 49.78 87 GLN A N 1
ATOM 686 C CA . GLN A 1 87 ? -1.553 9.185 26.021 1.00 49.78 87 GLN A CA 1
ATOM 687 C C . GLN A 1 87 ? -2.279 10.492 25.681 1.00 49.78 87 GLN A C 1
ATOM 689 O O . GLN A 1 87 ? -1.631 11.510 25.461 1.00 49.78 87 GLN A O 1
ATOM 694 N N . LEU A 1 88 ? -3.611 10.498 25.684 1.00 48.84 88 LEU A N 1
ATOM 695 C CA . LEU A 1 88 ? -4.440 11.681 25.468 1.00 48.84 88 LEU A CA 1
ATOM 696 C C . LEU A 1 88 ? -4.315 12.682 26.630 1.00 48.84 88 LEU A C 1
ATOM 698 O O . LEU A 1 88 ? -4.248 13.890 26.397 1.00 48.84 88 LEU A O 1
ATOM 702 N N . GLU A 1 89 ? -4.225 12.192 27.868 1.00 50.91 89 GLU A N 1
ATOM 703 C CA . GLU A 1 89 ? -3.998 12.994 29.074 1.00 50.91 89 GLU A CA 1
ATOM 704 C C . GLU A 1 89 ? -2.572 13.548 29.151 1.00 50.91 89 GLU A C 1
ATOM 706 O O . GLU A 1 89 ? -2.389 14.721 29.484 1.00 50.91 89 GLU A O 1
ATOM 711 N N . SER A 1 90 ? -1.557 12.751 28.800 1.00 48.09 90 SER A N 1
ATOM 712 C CA . SER A 1 90 ? -0.153 13.192 28.734 1.00 48.09 90 SER A CA 1
ATOM 713 C C . SER A 1 90 ? 0.121 14.139 27.563 1.00 48.09 90 SER A C 1
ATOM 715 O O . SER A 1 90 ? 0.993 15.003 27.663 1.00 48.09 90 SER A O 1
ATOM 717 N N . LEU A 1 91 ? -0.682 14.062 26.496 1.00 44.34 91 LEU A N 1
ATOM 718 C CA . LEU A 1 91 ? -0.764 15.074 25.440 1.00 44.34 91 LEU A CA 1
ATOM 719 C C . LEU A 1 91 ? -1.434 16.376 25.900 1.00 44.34 91 LEU A C 1
ATOM 721 O O . LEU A 1 91 ? -1.541 17.280 25.072 1.00 44.34 91 LEU A O 1
ATOM 725 N N . SER A 1 92 ? -1.870 16.465 27.170 1.00 43.94 92 SER A N 1
ATOM 726 C CA . SER A 1 92 ? -2.542 17.589 27.835 1.00 43.94 92 SER A CA 1
ATOM 727 C C . SER A 1 92 ? -2.554 18.866 26.996 1.00 43.94 92 SER A C 1
ATOM 729 O O . SER A 1 92 ? -1.687 19.740 27.091 1.00 43.94 92 SER A O 1
ATOM 731 N N . LEU A 1 93 ? -3.578 18.955 26.143 1.00 48.41 93 LEU A N 1
ATOM 732 C CA . LEU A 1 93 ? -4.092 20.211 25.627 1.00 48.41 93 LEU A CA 1
ATOM 733 C C . LEU A 1 93 ? -4.525 20.997 26.859 1.00 48.41 93 LEU A C 1
ATOM 735 O O . LEU A 1 93 ? -5.621 20.798 27.380 1.00 48.41 93 LEU A O 1
ATOM 739 N N . ASP A 1 94 ? -3.609 21.817 27.367 1.00 37.62 94 ASP A N 1
ATOM 740 C CA . ASP A 1 94 ? -3.831 22.729 28.474 1.00 37.62 94 ASP A CA 1
ATOM 741 C C . ASP A 1 94 ? -5.130 23.497 28.196 1.00 37.62 94 ASP A C 1
ATOM 743 O O . ASP A 1 94 ? -5.168 24.388 27.349 1.00 37.62 94 ASP A O 1
ATOM 747 N N . LYS A 1 95 ? -6.217 23.116 28.885 1.00 42.47 95 LYS A N 1
ATOM 748 C CA . LYS A 1 95 ? -7.567 23.676 28.692 1.00 42.47 95 LYS A CA 1
ATOM 749 C C . LYS A 1 95 ? -7.610 25.183 28.981 1.00 42.47 95 LYS A C 1
ATOM 751 O O . LYS A 1 95 ? -8.618 25.833 28.724 1.00 42.47 95 LYS A O 1
ATOM 756 N N . THR A 1 96 ? -6.523 25.737 29.526 1.00 36.72 96 THR A N 1
ATOM 757 C CA . THR A 1 96 ? -6.359 27.157 29.837 1.00 36.72 96 THR A CA 1
ATOM 758 C C . THR A 1 96 ? -5.443 27.902 28.864 1.00 36.72 96 THR A C 1
ATOM 760 O O . THR A 1 96 ? -5.500 29.133 28.803 1.00 36.72 96 THR A O 1
ATOM 763 N N . LYS A 1 97 ? -4.642 27.204 28.048 1.00 41.28 97 LYS A N 1
ATOM 764 C CA . LYS A 1 97 ? -3.882 27.842 26.969 1.00 41.28 97 LYS A CA 1
ATOM 765 C C . LYS A 1 97 ? -4.730 27.865 25.710 1.00 41.28 97 LYS A C 1
ATOM 767 O O . LYS A 1 97 ? -5.297 26.858 25.293 1.00 41.28 97 LYS A O 1
ATOM 772 N N . LYS A 1 98 ? -4.780 29.040 25.071 1.00 39.59 98 LYS A N 1
ATOM 773 C CA . LYS A 1 98 ? -5.172 29.143 23.661 1.00 39.59 98 LYS A CA 1
ATOM 774 C C . LYS A 1 98 ? -4.462 28.017 22.914 1.00 39.59 98 LYS A C 1
ATOM 776 O O . LYS A 1 98 ? -3.269 27.820 23.134 1.00 39.59 98 LYS A O 1
ATOM 781 N N . THR A 1 99 ? -5.246 27.302 22.108 1.00 39.19 99 THR A N 1
ATOM 782 C CA . THR A 1 99 ? -4.861 26.348 21.062 1.00 39.19 99 THR A CA 1
ATOM 783 C C . THR A 1 99 ? -3.378 26.458 20.713 1.00 39.19 99 THR A C 1
ATOM 785 O O . THR A 1 99 ? -2.949 27.599 20.509 1.00 39.19 99 THR A O 1
ATOM 788 N N . PRO A 1 100 ? -2.607 25.358 20.547 1.00 36.91 100 PRO A N 1
ATOM 789 C CA . PRO A 1 100 ? -1.342 25.472 19.824 1.00 36.91 100 PRO A CA 1
ATOM 790 C C . PRO A 1 100 ? -1.640 26.306 18.583 1.00 36.91 100 PRO A C 1
ATOM 792 O O . PRO A 1 100 ? -2.616 26.019 17.884 1.00 36.91 100 PRO A O 1
ATOM 795 N N . GLU A 1 101 ? -0.934 27.428 18.438 1.00 37.28 101 GLU A N 1
ATOM 796 C CA . GLU A 1 101 ? -1.145 28.391 17.366 1.00 37.28 101 GLU A CA 1
ATOM 797 C C . GLU A 1 101 ? -0.856 27.642 16.063 1.00 37.28 101 GLU A C 1
ATOM 799 O O . GLU A 1 101 ? 0.270 27.572 15.578 1.00 37.28 101 GLU A O 1
ATOM 804 N N . ILE A 1 102 ? -1.871 26.958 15.542 1.00 44.00 102 ILE A N 1
ATOM 805 C CA . ILE A 1 102 ? -1.831 26.340 14.233 1.00 44.00 102 ILE A CA 1
ATOM 806 C C . ILE A 1 102 ? -2.029 27.522 13.317 1.00 44.00 102 ILE A C 1
ATOM 808 O O . ILE A 1 102 ? -3.151 27.967 13.079 1.00 44.00 102 ILE A O 1
ATOM 812 N N . ASP A 1 103 ? -0.880 28.081 12.966 1.00 35.88 103 ASP A N 1
ATOM 813 C CA . ASP A 1 103 ? -0.649 29.206 12.091 1.00 35.88 103 ASP A CA 1
ATOM 814 C C . ASP A 1 103 ? -1.603 29.164 10.890 1.00 35.88 103 ASP A C 1
ATOM 816 O O . ASP A 1 103 ? -1.329 28.575 9.843 1.00 35.88 103 ASP A O 1
ATOM 820 N N . ALA A 1 104 ? -2.758 29.804 11.073 1.00 36.09 104 ALA A N 1
ATOM 821 C CA . ALA A 1 104 ? -3.811 29.971 10.083 1.00 36.09 104 ALA A CA 1
ATOM 822 C C . ALA A 1 104 ? -3.323 30.740 8.842 1.00 36.09 104 ALA A C 1
ATOM 824 O O . ALA A 1 104 ? -4.060 30.845 7.863 1.00 36.09 104 ALA A O 1
ATOM 825 N N . SER A 1 105 ? -2.101 31.291 8.885 1.00 34.75 105 SER A N 1
ATOM 826 C CA . SER A 1 105 ? -1.474 32.029 7.792 1.00 34.75 105 SER A CA 1
ATOM 827 C C . SER A 1 105 ? -0.701 31.145 6.813 1.00 34.75 105 SER A C 1
ATOM 829 O O . SER A 1 105 ? -0.327 31.617 5.735 1.00 34.75 105 SER A O 1
ATOM 831 N N . ARG A 1 106 ? -0.510 29.848 7.106 1.00 40.75 106 ARG A N 1
ATOM 832 C CA . ARG A 1 106 ? 0.064 28.927 6.123 1.00 40.75 106 ARG A CA 1
ATOM 833 C C . ARG A 1 106 ? -0.991 28.572 5.088 1.00 40.75 106 ARG A C 1
ATOM 835 O O . ARG A 1 106 ? -1.724 27.593 5.191 1.00 40.75 106 ARG A O 1
ATOM 842 N N . ASN A 1 107 ? -1.022 29.405 4.060 1.00 43.03 107 ASN A N 1
ATOM 843 C CA . ASN A 1 107 ? -1.547 29.112 2.741 1.00 43.03 107 ASN A CA 1
ATOM 844 C C . ASN A 1 107 ? -0.737 27.928 2.178 1.00 43.03 107 ASN A C 1
ATOM 846 O O . ASN A 1 107 ? 0.213 28.107 1.417 1.00 43.03 107 ASN A O 1
ATOM 850 N N . VAL A 1 108 ? -1.006 26.714 2.664 1.00 42.69 108 VAL A N 1
ATOM 851 C CA . VAL A 1 108 ? -0.337 25.515 2.171 1.00 42.69 108 VAL A CA 1
ATOM 852 C C . VAL A 1 108 ? -1.145 25.034 0.988 1.00 42.69 108 VAL A C 1
ATOM 854 O O . VAL A 1 108 ? -2.317 24.694 1.138 1.00 42.69 108 VAL A O 1
ATOM 857 N N . ASN A 1 109 ? -0.513 25.096 -0.184 1.00 43.31 109 ASN A N 1
ATOM 858 C CA . ASN A 1 109 ? -1.025 24.592 -1.449 1.00 43.31 109 ASN A CA 1
ATOM 859 C C . ASN A 1 109 ? -1.892 23.355 -1.223 1.00 43.31 109 ASN A C 1
ATOM 861 O O . ASN A 1 109 ? -1.449 22.409 -0.571 1.00 43.31 109 ASN A O 1
ATOM 865 N N . ALA A 1 110 ? -3.114 23.396 -1.755 1.00 45.78 110 ALA A N 1
ATOM 866 C CA . ALA A 1 110 ? -3.998 22.249 -1.801 1.00 45.78 110 ALA A CA 1
ATOM 867 C C . ALA A 1 110 ? -3.217 21.067 -2.389 1.00 45.78 110 ALA A C 1
ATOM 869 O O . ALA A 1 110 ? -2.912 21.038 -3.582 1.00 45.78 110 ALA A O 1
ATOM 870 N N . SER A 1 111 ? -2.848 20.139 -1.508 1.00 50.59 111 SER A N 1
ATOM 871 C CA . SER A 1 111 ? -2.568 18.753 -1.857 1.00 50.59 111 SER A CA 1
ATOM 872 C C . SER A 1 111 ? -3.660 18.319 -2.844 1.00 50.59 111 SER A C 1
ATOM 874 O O . SER A 1 111 ? -4.829 18.672 -2.650 1.00 50.59 111 SER A O 1
ATOM 876 N N . LYS A 1 112 ? -3.302 17.629 -3.934 1.00 57.38 112 LYS A N 1
ATOM 877 C CA . LYS A 1 112 ? -4.269 16.925 -4.788 1.00 57.38 112 LYS A CA 1
ATOM 878 C C . LYS A 1 112 ? -5.236 16.149 -3.893 1.00 57.38 112 LYS A C 1
ATOM 880 O O . LYS A 1 112 ? -4.916 15.802 -2.763 1.00 57.38 112 LYS A O 1
ATOM 885 N N . ASP A 1 113 ? -6.425 15.874 -4.410 1.00 67.50 113 ASP A N 1
ATOM 886 C CA . ASP A 1 113 ? -7.509 15.224 -3.675 1.00 67.50 113 ASP A CA 1
ATOM 887 C C . ASP A 1 113 ? -7.114 13.821 -3.137 1.00 67.50 113 ASP A C 1
ATOM 889 O O . ASP A 1 113 ? -7.395 12.808 -3.777 1.00 67.50 113 ASP A O 1
ATOM 893 N N . VAL A 1 114 ? -6.435 13.758 -1.980 1.00 72.50 114 VAL A N 1
ATOM 894 C CA . VAL A 1 114 ? -6.037 12.527 -1.275 1.00 72.50 114 VAL A CA 1
ATOM 895 C C . VAL A 1 114 ? -6.999 12.273 -0.122 1.00 72.50 114 VAL A C 1
ATOM 897 O O . VAL A 1 114 ? -7.011 13.000 0.869 1.00 72.50 114 VAL A O 1
ATOM 900 N N . PHE A 1 115 ? -7.785 11.213 -0.234 1.00 78.00 115 PHE A N 1
ATOM 901 C CA . PHE A 1 115 ? -8.852 10.862 0.700 1.00 78.00 115 PHE A CA 1
ATOM 902 C C . PHE A 1 115 ? -8.410 9.820 1.735 1.00 78.00 115 PHE A C 1
ATOM 904 O O . PHE A 1 115 ? -7.452 9.071 1.521 1.00 78.00 115 PHE A O 1
ATOM 911 N N . LEU A 1 116 ? -9.165 9.695 2.834 1.00 78.62 116 LEU A N 1
ATOM 912 C CA . LEU A 1 116 ? -8.875 8.717 3.896 1.00 78.62 116 LEU A CA 1
ATOM 913 C C . LEU A 1 116 ? -8.793 7.274 3.380 1.00 78.62 116 LEU A C 1
ATOM 915 O O . LEU A 1 116 ? -7.913 6.527 3.797 1.00 78.62 116 LEU A O 1
ATOM 919 N N . TYR A 1 117 ? -9.668 6.880 2.451 1.00 77.56 117 TYR A N 1
ATOM 920 C CA . TYR A 1 117 ? -9.651 5.516 1.910 1.00 77.56 117 TYR A CA 1
ATOM 921 C C . TYR A 1 117 ? -8.348 5.195 1.157 1.00 77.56 117 TYR A C 1
ATOM 923 O O . TYR A 1 117 ? -7.879 4.064 1.205 1.00 77.56 117 TYR A O 1
ATOM 931 N N . GLN A 1 118 ? -7.728 6.185 0.504 1.00 75.19 118 GLN A N 1
ATOM 932 C CA . GLN A 1 118 ? -6.456 5.992 -0.202 1.00 75.19 118 GLN A CA 1
ATOM 933 C C . GLN A 1 118 ? -5.314 5.793 0.791 1.00 75.19 118 GLN A C 1
ATOM 935 O O . GLN A 1 118 ? -4.515 4.877 0.637 1.00 75.19 118 GLN A O 1
ATOM 940 N N . LEU A 1 119 ? -5.282 6.601 1.854 1.00 78.25 119 LEU A N 1
ATOM 941 C CA . LEU A 1 119 ? -4.306 6.445 2.932 1.00 78.25 119 LEU A CA 1
ATOM 942 C C . LEU A 1 119 ? -4.461 5.101 3.656 1.00 78.25 119 LEU A C 1
ATOM 944 O O . LEU A 1 119 ? -3.461 4.516 4.068 1.00 78.25 119 LEU A O 1
ATOM 948 N N . PHE A 1 120 ? -5.693 4.608 3.805 1.00 77.69 120 PHE A N 1
ATOM 949 C CA . PHE A 1 120 ? -5.972 3.317 4.434 1.00 77.69 120 PHE A CA 1
ATOM 950 C C . PHE A 1 120 ? -5.508 2.146 3.565 1.00 77.69 120 PHE A C 1
ATOM 952 O O . PHE A 1 120 ? -4.766 1.287 4.038 1.00 77.69 120 PHE A O 1
ATOM 959 N N . ASN A 1 121 ? -5.879 2.151 2.280 1.00 73.38 121 ASN A N 1
ATOM 960 C CA . ASN A 1 121 ? -5.472 1.124 1.317 1.00 73.38 121 ASN A CA 1
ATOM 961 C C . ASN A 1 121 ? -3.945 0.988 1.216 1.00 73.38 121 ASN A C 1
ATOM 963 O O . ASN A 1 121 ? -3.428 -0.107 1.028 1.00 73.38 121 ASN A O 1
ATOM 967 N N . GLU A 1 122 ? -3.229 2.101 1.369 1.00 74.31 122 GLU A N 1
ATOM 968 C CA . GLU A 1 122 ? -1.770 2.179 1.224 1.00 74.31 122 GLU A CA 1
ATOM 969 C C . GLU A 1 122 ? -1.044 2.102 2.579 1.00 74.31 122 GLU A C 1
ATOM 971 O O . GLU A 1 122 ? 0.167 2.299 2.675 1.00 74.31 122 GLU A O 1
ATOM 976 N N . GLY A 1 123 ? -1.781 1.805 3.657 1.00 71.94 123 GLY A N 1
ATOM 977 C CA . GLY A 1 123 ? -1.234 1.492 4.977 1.00 71.94 123 GLY A CA 1
ATOM 978 C C . GLY A 1 123 ? -0.683 2.680 5.769 1.00 71.94 123 GLY A C 1
ATOM 979 O O . GLY A 1 123 ? -0.034 2.465 6.799 1.00 71.94 123 GLY A O 1
ATOM 980 N N . TYR A 1 124 ? -0.945 3.913 5.326 1.00 73.81 124 TYR A N 1
ATOM 981 C CA . TYR A 1 124 ? -0.626 5.145 6.058 1.00 73.81 124 TYR A CA 1
ATOM 982 C C . TYR A 1 124 ? -1.519 5.332 7.289 1.00 73.81 124 TYR A C 1
ATOM 984 O O . TYR A 1 124 ? -1.084 5.957 8.254 1.00 73.81 124 TYR A O 1
ATOM 992 N N . ILE A 1 125 ? -2.736 4.783 7.249 1.00 77.19 125 ILE A N 1
ATOM 993 C CA . ILE A 1 125 ? -3.660 4.661 8.384 1.00 77.19 125 ILE A CA 1
ATOM 994 C C . ILE A 1 125 ? -4.204 3.230 8.457 1.00 77.19 125 ILE A C 1
ATOM 996 O O . ILE A 1 125 ? -4.251 2.530 7.445 1.00 77.19 125 ILE A O 1
ATOM 1000 N N . LYS A 1 126 ? -4.573 2.765 9.651 1.00 72.69 126 LYS A N 1
ATOM 1001 C CA . LYS A 1 126 ? -4.867 1.353 9.943 1.00 72.69 126 LYS A CA 1
ATOM 1002 C C . LYS A 1 126 ? -6.049 1.188 10.896 1.00 72.69 126 LYS A C 1
ATOM 1004 O O . LYS A 1 126 ? -6.538 2.134 11.507 1.00 72.69 126 LYS A O 1
ATOM 1009 N N . GLN A 1 127 ? -6.506 -0.057 11.031 1.00 68.88 127 GLN A N 1
ATOM 1010 C CA . GLN A 1 127 ? -7.464 -0.435 12.070 1.00 68.88 127 GLN A CA 1
ATOM 1011 C C . GLN A 1 127 ? -6.894 -0.098 13.453 1.00 68.88 127 GLN A C 1
ATOM 1013 O O . GLN A 1 127 ? -5.738 -0.399 13.738 1.00 68.88 127 GLN A O 1
ATOM 1018 N N . GLY A 1 128 ? -7.722 0.476 14.316 1.00 63.44 128 GLY A N 1
ATOM 1019 C CA . GLY A 1 128 ? -7.347 0.955 15.640 1.00 63.44 128 GLY A CA 1
ATOM 1020 C C . GLY A 1 128 ? -6.842 2.396 15.667 1.00 63.44 128 GLY A C 1
ATOM 1021 O O . GLY A 1 128 ? -6.821 2.969 16.754 1.00 63.44 128 GLY A O 1
ATOM 1022 N N . ASP A 1 129 ? -6.504 3.001 14.520 1.00 71.25 129 ASP A N 1
ATOM 1023 C CA . ASP A 1 129 ? -6.055 4.391 14.486 1.00 71.25 129 ASP A CA 1
ATOM 1024 C C . ASP A 1 129 ? -7.181 5.334 14.914 1.00 71.25 129 ASP A C 1
ATOM 1026 O O . ASP A 1 129 ? -8.354 5.180 14.557 1.00 71.25 129 ASP A O 1
ATOM 1030 N N . LEU A 1 130 ? -6.803 6.338 15.696 1.00 69.38 130 LEU A N 1
ATOM 1031 C CA . LEU A 1 130 ? -7.726 7.285 16.300 1.00 69.38 130 LEU A CA 1
ATOM 1032 C C . LEU A 1 130 ? -7.627 8.604 15.566 1.00 69.38 130 LEU A C 1
ATOM 1034 O O . LEU A 1 130 ? -6.582 9.250 15.589 1.00 69.38 130 LEU A O 1
ATOM 1038 N N . LEU A 1 131 ? -8.724 9.000 14.938 1.00 72.19 131 LEU A N 1
ATOM 1039 C CA . LEU A 1 131 ? -8.888 10.308 14.340 1.00 72.19 131 LEU A CA 1
ATOM 1040 C C . LEU A 1 131 ? -9.380 11.289 15.404 1.00 72.19 131 LEU A C 1
ATOM 1042 O O . LEU A 1 131 ? -10.496 11.152 15.908 1.00 72.19 131 LEU A O 1
ATOM 1046 N N . LEU A 1 132 ? -8.570 12.298 15.710 1.00 68.56 132 LEU A N 1
ATOM 1047 C CA . LEU A 1 132 ? -8.951 13.408 16.575 1.00 68.56 132 LEU A CA 1
ATOM 1048 C C . LEU A 1 132 ? -9.305 14.621 15.735 1.00 68.56 132 LEU A C 1
ATOM 1050 O O . LEU A 1 132 ? -8.574 14.938 14.801 1.00 68.56 132 LEU A O 1
ATOM 1054 N N . TYR A 1 133 ? -10.383 15.324 16.082 1.00 66.31 133 TYR A N 1
ATOM 1055 C CA . TYR A 1 133 ? -10.735 16.589 15.437 1.00 66.31 133 TYR A CA 1
ATOM 1056 C C . TYR A 1 133 ? -11.340 17.616 16.399 1.00 66.31 133 TYR A C 1
ATOM 1058 O O . TYR A 1 133 ? -12.018 17.279 17.376 1.00 66.31 133 TYR A O 1
ATOM 1066 N N . CYS A 1 134 ? -11.084 18.897 16.110 1.00 59.81 134 CYS A N 1
ATOM 1067 C CA . CYS A 1 134 ? -11.547 20.017 16.925 1.00 59.81 134 CYS A CA 1
ATOM 1068 C C . CYS A 1 134 ? -12.917 20.546 16.506 1.00 59.81 134 CYS A C 1
ATOM 1070 O O . CYS A 1 134 ? -13.094 20.993 15.372 1.00 59.81 134 CYS A O 1
ATOM 1072 N N . ARG A 1 135 ? -13.830 20.620 17.481 1.00 56.12 135 ARG A N 1
ATOM 1073 C CA . ARG A 1 135 ? -15.124 21.301 17.389 1.00 56.12 135 ARG A CA 1
ATOM 1074 C C . ARG A 1 135 ? -15.108 22.574 18.243 1.00 56.12 135 ARG A C 1
ATOM 1076 O O . ARG A 1 135 ? -14.594 22.541 19.356 1.00 56.12 135 ARG A O 1
ATOM 1083 N N . ASN A 1 136 ? -15.666 23.684 17.754 1.00 50.69 136 ASN A N 1
ATOM 1084 C CA . ASN A 1 136 ? -15.886 24.871 18.590 1.00 50.69 136 ASN A CA 1
ATOM 1085 C C . ASN A 1 136 ? -17.265 24.737 19.248 1.00 50.69 136 ASN A C 1
ATOM 1087 O O . ASN A 1 136 ? -18.273 24.767 18.548 1.00 50.69 136 ASN A O 1
ATOM 1091 N N . SER A 1 137 ? -17.329 24.571 20.570 1.00 49.19 137 SER A N 1
ATOM 1092 C CA . SER A 1 137 ? -18.597 24.656 21.301 1.00 49.19 137 SER A CA 1
ATOM 1093 C C . SER A 1 137 ? -18.911 26.116 21.653 1.00 49.19 137 SER A C 1
ATOM 1095 O O . SER A 1 137 ? -18.014 26.944 21.817 1.00 49.19 137 SER A O 1
ATOM 1097 N N . ASN A 1 138 ? -20.200 26.444 21.789 1.00 45.53 138 ASN A N 1
ATOM 1098 C CA . ASN A 1 138 ? -20.684 27.795 22.121 1.00 45.53 138 ASN A CA 1
ATOM 1099 C C . ASN A 1 138 ? -20.257 28.289 23.524 1.00 45.53 138 ASN A C 1
ATOM 1101 O O . ASN A 1 138 ? -20.585 29.408 23.911 1.00 45.53 138 ASN A O 1
ATOM 1105 N N . THR A 1 139 ? -19.532 27.475 24.2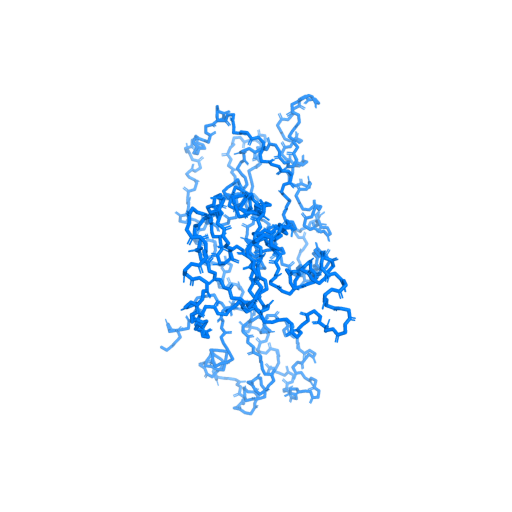90 1.00 40.19 139 THR A N 1
ATOM 1106 C CA . THR A 1 139 ? -19.022 27.782 25.627 1.00 40.19 139 THR A CA 1
ATOM 1107 C C . THR A 1 139 ? -17.518 27.529 25.638 1.00 40.19 139 THR A C 1
ATOM 1109 O O . THR A 1 139 ? -17.096 26.383 25.728 1.00 40.19 139 THR A O 1
ATOM 1112 N N . HIS A 1 140 ? -16.732 28.597 25.485 1.00 33.66 140 HIS A N 1
ATOM 1113 C CA . HIS A 1 140 ? -15.279 28.670 25.695 1.00 33.66 140 HIS A CA 1
ATOM 1114 C C . HIS A 1 140 ? -14.487 27.348 25.582 1.00 33.66 140 HIS A C 1
ATOM 1116 O O . HIS A 1 140 ? -14.223 26.677 26.571 1.00 33.66 140 HIS A O 1
ATOM 1122 N N . GLY A 1 141 ? -14.055 27.055 24.351 1.00 49.09 141 GLY A N 1
ATOM 1123 C CA . GLY A 1 141 ? -12.796 26.395 23.988 1.00 49.09 141 GLY A CA 1
ATOM 1124 C C . GLY A 1 141 ? -12.327 25.202 24.821 1.00 49.09 141 GLY A C 1
ATOM 1125 O O . GLY A 1 141 ? -11.523 25.379 25.725 1.00 49.09 141 GLY A O 1
ATOM 1126 N N . THR A 1 142 ? -12.681 23.978 24.417 1.00 43.78 142 THR A N 1
ATOM 1127 C CA . THR A 1 142 ? -11.823 22.786 24.582 1.00 43.78 142 THR A CA 1
ATOM 1128 C C . THR A 1 142 ? -12.218 21.692 23.563 1.00 43.78 142 THR A C 1
ATOM 1130 O O . THR A 1 142 ? -13.398 21.446 23.338 1.00 43.78 142 THR A O 1
ATOM 1133 N N . VAL A 1 143 ? -11.209 21.078 22.934 1.00 51.12 143 VAL A N 1
ATOM 1134 C CA . VAL A 1 143 ? -11.188 20.000 21.904 1.00 51.12 143 VAL A CA 1
ATOM 1135 C C . VAL A 1 143 ? -11.398 18.626 22.610 1.00 51.12 143 VAL A C 1
ATOM 1137 O O . VAL A 1 143 ? -11.136 18.558 23.804 1.00 51.12 143 VAL A O 1
ATOM 1140 N N . SER A 1 144 ? -11.891 17.492 22.081 1.00 55.50 144 SER A N 1
ATOM 1141 C CA . SER A 1 144 ? -11.575 16.737 20.851 1.00 55.50 144 SER A CA 1
ATOM 1142 C C . SER A 1 144 ? -12.613 15.615 20.690 1.00 55.50 144 SER A C 1
ATOM 1144 O O . SER A 1 144 ? -12.812 14.861 21.640 1.00 55.50 144 SER A O 1
ATOM 1146 N N . PHE A 1 145 ? -13.239 15.437 19.525 1.00 55.19 145 PHE A N 1
ATOM 1147 C CA . PHE A 1 145 ? -13.949 14.178 19.261 1.00 55.19 145 PHE A CA 1
ATOM 1148 C C . PHE A 1 145 ? -12.945 13.147 18.751 1.00 55.19 145 PHE A C 1
ATOM 1150 O O . PHE A 1 145 ? -12.149 13.449 17.860 1.00 55.19 145 PHE A O 1
ATOM 1157 N N . VAL A 1 146 ? -12.986 11.948 19.332 1.00 58.69 146 VAL A N 1
ATOM 1158 C CA . VAL A 1 146 ? -12.149 10.809 18.950 1.00 58.69 146 VAL A CA 1
ATOM 1159 C C . VAL A 1 146 ? -13.015 9.835 18.161 1.00 58.69 146 VAL A C 1
ATOM 1161 O O . VAL A 1 146 ? -14.018 9.334 18.667 1.00 58.69 146 VAL A O 1
ATOM 1164 N N . ARG A 1 147 ? -12.648 9.561 16.909 1.00 66.00 147 ARG A N 1
ATOM 1165 C CA . ARG A 1 147 ? -13.250 8.483 16.116 1.00 66.00 147 ARG A CA 1
ATOM 1166 C C . ARG A 1 147 ? -12.198 7.414 15.866 1.00 66.00 147 ARG A C 1
ATOM 1168 O O . ARG A 1 147 ? -11.188 7.677 15.223 1.00 66.00 147 ARG A O 1
ATOM 1175 N N . LYS A 1 148 ? -12.438 6.208 16.374 1.00 63.41 148 LYS A N 1
ATOM 1176 C CA . LYS A 1 148 ? -11.583 5.040 16.138 1.00 63.41 148 LYS A CA 1
ATOM 1177 C C . LYS A 1 148 ? -11.946 4.412 14.795 1.00 63.41 148 LYS A C 1
ATOM 1179 O O . LYS A 1 148 ? -13.121 4.150 14.539 1.00 63.41 148 LYS A O 1
ATOM 1184 N N . ILE A 1 149 ? -10.959 4.169 13.939 1.00 66.50 149 ILE A N 1
ATOM 1185 C CA . ILE A 1 149 ? -11.152 3.413 12.699 1.00 66.50 149 ILE A CA 1
ATOM 1186 C C . ILE A 1 149 ? -11.175 1.932 13.065 1.00 66.50 149 ILE A C 1
ATOM 1188 O O . ILE A 1 149 ? -10.147 1.378 13.437 1.00 66.50 149 ILE A O 1
ATOM 1192 N N . VAL A 1 150 ? -12.335 1.282 12.999 1.00 60.19 150 VAL A N 1
ATOM 1193 C CA . VAL A 1 150 ? -12.477 -0.143 13.342 1.00 60.19 150 VAL A CA 1
ATOM 1194 C C . VAL A 1 150 ? -13.341 -0.833 12.295 1.00 60.19 150 VAL A C 1
ATOM 1196 O O . VAL A 1 150 ? -14.265 -0.224 11.759 1.00 60.19 150 VAL A O 1
ATOM 1199 N N . ASN A 1 151 ? -13.053 -2.106 12.017 1.00 61.41 151 ASN A N 1
ATOM 1200 C CA . ASN A 1 151 ? -13.834 -2.972 11.135 1.00 61.41 151 ASN A CA 1
ATOM 1201 C C . ASN A 1 151 ? -14.043 -2.423 9.709 1.00 61.41 151 ASN A C 1
ATOM 1203 O O . ASN A 1 151 ? -15.096 -2.624 9.103 1.00 61.41 151 ASN A O 1
ATOM 1207 N N . VAL A 1 152 ? -13.049 -1.721 9.156 1.00 65.75 152 VAL A N 1
ATOM 1208 C CA . VAL A 1 152 ? -13.044 -1.363 7.724 1.00 65.75 152 VAL A CA 1
ATOM 1209 C C . VAL A 1 152 ? -12.874 -2.623 6.862 1.00 65.75 152 VAL A C 1
ATOM 1211 O O . VAL A 1 152 ? -11.880 -3.332 7.021 1.00 65.75 152 VAL A O 1
ATOM 1214 N N . ASN A 1 153 ? -13.822 -2.909 5.968 1.00 65.44 153 ASN A N 1
ATOM 1215 C CA . ASN A 1 153 ? -13.736 -4.026 5.021 1.00 65.44 153 ASN A CA 1
ATOM 1216 C C . ASN A 1 153 ? -12.946 -3.664 3.749 1.00 65.44 153 ASN A C 1
ATOM 1218 O O . ASN A 1 153 ? -12.550 -2.519 3.548 1.00 65.44 153 ASN A O 1
ATOM 1222 N N . GLU A 1 154 ? -12.762 -4.638 2.856 1.00 65.62 154 GLU A N 1
ATOM 1223 C CA . GLU A 1 154 ? -12.078 -4.470 1.559 1.00 65.62 154 GLU A CA 1
ATOM 1224 C C . GLU A 1 154 ? -12.695 -3.385 0.652 1.00 65.62 154 GLU A C 1
ATOM 1226 O O . GLU A 1 154 ? -12.005 -2.788 -0.169 1.00 65.62 154 GLU A O 1
ATOM 1231 N N . ASN A 1 155 ? -13.977 -3.064 0.848 1.00 69.25 155 ASN A N 1
ATOM 1232 C CA . ASN A 1 155 ? -14.690 -2.006 0.132 1.00 69.25 155 ASN A CA 1
ATOM 1233 C C . ASN A 1 155 ? -14.624 -0.647 0.855 1.00 69.25 155 ASN A C 1
ATOM 1235 O O . ASN A 1 155 ? -15.393 0.262 0.535 1.00 69.25 155 ASN A O 1
ATOM 1239 N N . ASN A 1 156 ? -13.740 -0.495 1.848 1.00 69.50 156 ASN A N 1
ATOM 1240 C CA . ASN A 1 156 ? -13.597 0.702 2.679 1.00 69.50 156 ASN A CA 1
ATOM 1241 C C . ASN A 1 156 ? -14.863 1.091 3.466 1.00 69.50 156 ASN A C 1
ATOM 1243 O O . ASN A 1 156 ? -15.056 2.256 3.843 1.00 69.50 156 ASN A O 1
ATOM 1247 N N . GLN A 1 157 ? -15.738 0.116 3.718 1.00 72.12 157 GLN A N 1
ATOM 1248 C CA . GLN A 1 157 ? -16.942 0.277 4.526 1.00 72.12 157 GLN A CA 1
ATOM 1249 C C . GLN A 1 157 ? -16.636 -0.048 5.981 1.00 72.12 157 GLN A C 1
ATOM 1251 O O . GLN A 1 157 ? -15.946 -1.020 6.270 1.00 72.12 157 GLN A O 1
ATOM 1256 N N . ILE A 1 158 ? -17.176 0.753 6.892 1.00 67.12 158 ILE A N 1
ATOM 1257 C CA . ILE A 1 158 ? -17.000 0.572 8.334 1.00 67.12 158 ILE A CA 1
ATOM 1258 C C . ILE A 1 158 ? -18.127 -0.346 8.824 1.00 67.12 158 ILE A C 1
ATOM 1260 O O . ILE A 1 158 ? -19.293 0.050 8.809 1.00 67.12 158 ILE A O 1
ATOM 1264 N N . ILE A 1 159 ? -17.792 -1.573 9.230 1.00 57.34 159 ILE A N 1
ATOM 1265 C CA . ILE A 1 159 ? -18.752 -2.565 9.736 1.00 57.34 159 ILE A CA 1
ATOM 1266 C C . ILE A 1 159 ? -18.833 -2.441 11.261 1.00 57.34 159 ILE A C 1
ATOM 1268 O O . ILE A 1 159 ? -18.025 -2.986 12.004 1.00 57.34 159 ILE A O 1
ATOM 1272 N N . THR A 1 160 ? -19.809 -1.704 11.771 1.00 54.22 160 THR A N 1
ATOM 1273 C CA . THR A 1 160 ? -19.961 -1.521 13.220 1.00 54.22 160 THR A CA 1
ATOM 1274 C C . THR A 1 160 ? -20.474 -2.794 13.887 1.00 54.22 160 THR A C 1
ATOM 1276 O O . THR A 1 160 ? -21.587 -3.233 13.607 1.00 54.22 160 THR A O 1
ATOM 1279 N N . SER A 1 161 ? -19.691 -3.351 14.809 1.00 43.59 161 SER A N 1
ATOM 1280 C CA . SER A 1 161 ? -20.135 -4.380 15.752 1.00 43.59 161 SER A CA 1
ATOM 1281 C C . SER A 1 161 ? -19.624 -4.041 17.155 1.00 43.59 161 SER A C 1
ATOM 1283 O O . SER A 1 161 ? -18.764 -4.732 17.690 1.00 43.59 161 SER A O 1
ATOM 1285 N N . LEU A 1 162 ? -20.105 -2.940 17.735 1.00 37.91 162 LEU A N 1
ATOM 1286 C CA . LEU A 1 162 ? -19.953 -2.661 19.165 1.00 37.91 162 LEU A CA 1
ATOM 1287 C C . LEU A 1 162 ? -21.300 -2.162 19.713 1.00 37.91 162 LEU A C 1
ATOM 1289 O O . LEU A 1 162 ? -21.889 -1.266 19.104 1.00 37.91 162 LEU A O 1
ATOM 1293 N N . PRO A 1 163 ? -21.804 -2.757 20.809 1.00 38.00 163 PRO A N 1
ATOM 1294 C CA . PRO A 1 163 ? -23.007 -2.315 21.488 1.00 38.00 163 PRO A CA 1
ATOM 1295 C C . PRO A 1 163 ? -22.619 -1.228 22.486 1.00 38.00 163 PRO A C 1
ATOM 1297 O O . PRO A 1 163 ? -22.141 -1.535 23.568 1.00 38.00 163 PRO A O 1
ATOM 1300 N N . ASP A 1 164 ? -22.770 0.032 22.101 1.00 34.28 164 ASP A N 1
ATOM 1301 C CA . ASP A 1 164 ? -23.082 1.086 23.062 1.00 34.28 164 ASP A CA 1
ATOM 1302 C C . ASP A 1 164 ? -23.581 2.323 22.317 1.00 34.28 164 ASP A C 1
ATOM 1304 O O . ASP A 1 164 ? -22.970 2.800 21.355 1.00 34.28 164 ASP A O 1
ATOM 1308 N N . ASP A 1 165 ? -24.717 2.827 22.784 1.00 34.94 165 ASP A N 1
ATOM 1309 C CA . ASP A 1 165 ? -25.584 3.843 22.181 1.00 34.94 165 ASP A CA 1
ATOM 1310 C C . ASP A 1 165 ? -24.978 5.269 22.135 1.00 34.94 165 ASP A C 1
ATOM 1312 O O . ASP A 1 165 ? -25.691 6.266 22.205 1.00 34.94 165 ASP A O 1
ATOM 1316 N N . SER A 1 166 ? -23.654 5.417 22.000 1.00 44.00 166 SER A N 1
ATOM 1317 C CA . SER A 1 166 ? -22.968 6.726 21.976 1.00 44.00 166 SER A CA 1
ATOM 1318 C C . SER A 1 166 ? -22.420 7.152 20.607 1.00 44.00 166 SER A C 1
ATOM 1320 O O . SER A 1 166 ? -21.793 8.204 20.482 1.00 44.00 166 SER A O 1
ATOM 1322 N N . GLN A 1 167 ? -22.684 6.388 19.545 1.00 47.16 167 GLN A N 1
ATOM 1323 C CA . GLN A 1 167 ? -22.225 6.687 18.182 1.00 47.16 167 GLN A CA 1
ATOM 1324 C C . GLN A 1 167 ? -23.407 6.876 17.217 1.00 47.16 167 GLN A C 1
ATOM 1326 O O . GLN A 1 167 ? -23.480 6.271 16.151 1.00 47.16 167 GLN A O 1
ATOM 1331 N N . GLU A 1 168 ? -24.349 7.751 17.567 1.00 40.16 168 GLU A N 1
ATOM 1332 C CA . GLU A 1 168 ? -25.610 7.960 16.834 1.00 40.16 168 GLU A CA 1
ATOM 1333 C C . GLU A 1 168 ? -25.460 8.642 15.449 1.00 40.16 168 GLU A C 1
ATOM 1335 O O . GLU A 1 168 ? -26.411 9.153 14.864 1.00 40.16 168 GLU A O 1
ATOM 1340 N N . SER A 1 169 ? -24.262 8.664 14.863 1.00 46.94 169 SER A N 1
ATOM 1341 C CA . SER A 1 169 ? -24.029 9.159 13.499 1.00 46.94 169 SER A CA 1
ATOM 1342 C C . SER A 1 169 ? -22.803 8.486 12.885 1.00 46.94 169 SER A C 1
ATOM 1344 O O . SER A 1 169 ? -21.791 9.129 12.589 1.00 46.94 169 SER A O 1
ATOM 1346 N N . LEU A 1 170 ? -22.855 7.159 12.753 1.00 53.03 170 LEU A N 1
ATOM 1347 C CA . LEU A 1 170 ? -21.763 6.379 12.174 1.00 53.03 170 LEU A CA 1
ATOM 1348 C C . LEU A 1 170 ? -21.753 6.490 10.648 1.00 53.03 170 LEU A C 1
ATOM 1350 O O . LEU A 1 170 ? -22.666 6.073 9.933 1.00 53.03 170 LEU A O 1
ATOM 1354 N N . SER A 1 171 ? -20.666 7.058 10.146 1.00 56.53 171 SER A N 1
ATOM 1355 C CA . SER A 1 171 ? -20.256 6.984 8.753 1.00 56.53 171 SER A CA 1
ATOM 1356 C C . SER A 1 171 ? -20.162 5.533 8.274 1.00 56.53 171 SER A C 1
ATOM 1358 O O . SER A 1 171 ? -19.402 4.747 8.831 1.00 56.53 171 SER A O 1
ATOM 1360 N N . LYS A 1 172 ? -20.871 5.191 7.190 1.00 68.12 172 LYS A N 1
ATOM 1361 C CA . LYS A 1 172 ? -20.860 3.835 6.600 1.00 68.12 172 LYS A CA 1
ATOM 1362 C C . LYS A 1 172 ? -19.566 3.498 5.843 1.00 68.12 172 LYS A C 1
ATOM 1364 O O . LYS A 1 172 ? -19.354 2.349 5.470 1.00 68.12 172 LYS A O 1
ATOM 1369 N N . SER A 1 173 ? -18.709 4.484 5.586 1.00 74.88 173 SER A N 1
ATOM 1370 C CA . SER A 1 173 ? -17.428 4.322 4.891 1.00 74.88 173 SER A CA 1
ATOM 1371 C C . SER A 1 173 ? -16.414 5.371 5.332 1.00 74.88 173 SER A C 1
ATOM 1373 O O . SER A 1 173 ? -16.793 6.404 5.890 1.00 74.88 173 SER A O 1
ATOM 1375 N N . LEU A 1 174 ? -15.134 5.146 5.020 1.00 74.94 174 LEU A N 1
ATOM 1376 C CA . LEU A 1 174 ? -14.068 6.135 5.235 1.00 74.94 174 LEU A CA 1
ATOM 1377 C C . LEU A 1 174 ? -14.338 7.461 4.502 1.00 74.94 174 LEU A C 1
ATOM 1379 O O . LEU A 1 174 ? -14.076 8.532 5.039 1.00 74.94 174 LEU A O 1
ATOM 1383 N N . THR A 1 175 ? -14.936 7.411 3.310 1.00 76.75 175 THR A N 1
ATOM 1384 C CA . THR A 1 175 ? -15.355 8.613 2.570 1.00 76.75 175 THR A CA 1
ATOM 1385 C C . THR A 1 175 ? -16.449 9.383 3.308 1.00 76.75 175 THR A C 1
ATOM 1387 O O . THR A 1 175 ? -16.411 10.610 3.394 1.00 76.75 175 THR A O 1
ATOM 1390 N N . GLN A 1 176 ? -17.439 8.672 3.853 1.00 74.12 176 GLN A N 1
ATOM 1391 C CA . GLN A 1 176 ? -18.519 9.300 4.608 1.00 74.12 176 GLN A CA 1
ATOM 1392 C C . GLN A 1 176 ? -18.006 9.868 5.936 1.00 74.12 176 GLN A C 1
ATOM 1394 O O . GLN A 1 176 ? -18.480 10.915 6.359 1.00 74.12 176 GLN A O 1
ATOM 1399 N N . LEU A 1 177 ? -17.026 9.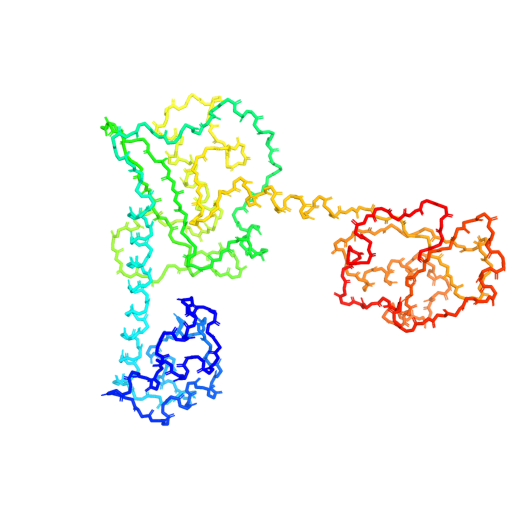209 6.560 1.00 76.44 177 LEU A N 1
ATOM 1400 C CA . LEU A 1 177 ? -16.363 9.666 7.781 1.00 76.44 177 LEU A CA 1
ATOM 1401 C C . LEU A 1 177 ? -15.689 11.018 7.552 1.00 76.44 177 LEU A C 1
ATOM 1403 O O . LEU A 1 177 ? -15.936 11.973 8.284 1.00 76.44 177 LEU A O 1
ATOM 1407 N N . GLU A 1 178 ? -14.892 11.104 6.490 1.00 77.00 178 GLU A N 1
ATOM 1408 C CA . GLU A 1 178 ? -14.207 12.325 6.077 1.00 77.00 178 GLU A CA 1
ATOM 1409 C C . GLU A 1 178 ? -15.196 13.463 5.801 1.00 77.00 178 GLU A C 1
ATOM 1411 O O . GLU A 1 178 ? -15.022 14.580 6.290 1.00 77.00 178 GLU A O 1
ATOM 1416 N N . LYS A 1 179 ? -16.290 13.166 5.088 1.00 76.12 179 LYS A N 1
ATOM 1417 C CA . LYS A 1 179 ? -17.353 14.138 4.818 1.00 76.12 179 LYS A CA 1
ATOM 1418 C C . LYS A 1 179 ? -18.036 14.623 6.098 1.00 76.12 179 LYS A C 1
ATOM 1420 O O . LYS A 1 179 ? -18.182 15.826 6.275 1.00 76.12 179 LYS A O 1
ATOM 1425 N N . THR A 1 180 ? -18.413 13.713 6.994 1.00 73.50 180 THR A N 1
ATOM 1426 C CA . THR A 1 180 ? -19.069 14.055 8.264 1.00 73.50 180 THR A CA 1
ATOM 1427 C C . THR A 1 180 ? -18.186 14.954 9.126 1.00 73.50 180 THR A C 1
ATOM 1429 O O . THR A 1 180 ? -18.672 15.953 9.641 1.00 73.50 180 THR A O 1
ATOM 1432 N N . VAL A 1 181 ? -16.884 14.672 9.227 1.00 73.06 181 VAL A N 1
ATOM 1433 C CA . VAL A 1 181 ? -15.944 15.530 9.972 1.00 73.06 181 VAL A CA 1
ATOM 1434 C C . VAL A 1 181 ? -15.877 16.938 9.369 1.00 73.06 181 VAL A C 1
ATOM 1436 O O . VAL A 1 181 ? -15.882 17.930 10.095 1.00 73.06 181 VAL A O 1
ATOM 1439 N N . VAL A 1 182 ? -15.843 17.049 8.040 1.00 72.88 182 VAL A N 1
ATOM 1440 C CA . VAL A 1 182 ? -15.819 18.347 7.345 1.00 72.88 182 VAL A CA 1
ATOM 1441 C C . VAL A 1 182 ? -17.125 19.115 7.548 1.00 72.88 182 VAL A C 1
ATOM 1443 O O . VAL A 1 182 ? -17.091 20.322 7.801 1.00 72.88 182 VAL A O 1
ATOM 1446 N N . ASP A 1 183 ? -18.261 18.424 7.461 1.00 72.44 183 ASP A N 1
ATOM 1447 C CA . ASP A 1 183 ? -19.587 18.998 7.679 1.00 72.44 183 ASP A CA 1
ATOM 1448 C C . ASP A 1 183 ? -19.735 19.498 9.124 1.00 72.44 183 ASP A C 1
ATOM 1450 O O . ASP A 1 183 ? -20.168 20.634 9.325 1.00 72.44 183 ASP A O 1
ATOM 1454 N N . ASP A 1 184 ? -19.294 18.715 10.115 1.00 70.31 184 ASP A N 1
ATOM 1455 C CA . ASP A 1 184 ? -19.255 19.112 11.528 1.00 70.31 184 ASP A CA 1
ATOM 1456 C C . ASP A 1 184 ? -18.497 20.443 11.693 1.00 70.31 184 ASP A C 1
ATOM 1458 O O . ASP A 1 184 ? -19.049 21.423 12.197 1.00 70.31 184 ASP A O 1
ATOM 1462 N N . ILE A 1 185 ? -17.265 20.530 11.173 1.00 67.81 185 ILE A N 1
ATOM 1463 C CA . ILE A 1 185 ? -16.428 21.738 11.289 1.00 67.81 185 ILE A CA 1
ATOM 1464 C C . ILE A 1 185 ? -17.079 22.947 10.596 1.00 67.81 185 ILE A C 1
ATOM 1466 O O . ILE A 1 185 ? -17.030 24.070 11.113 1.00 67.81 185 ILE A O 1
ATOM 1470 N N . ASN A 1 186 ? -17.664 22.740 9.414 1.00 68.56 186 ASN A N 1
ATOM 1471 C CA . ASN A 1 186 ? -18.312 23.800 8.646 1.00 68.56 186 ASN A CA 1
ATOM 1472 C C . ASN A 1 186 ? -19.536 24.374 9.357 1.00 68.56 186 ASN A C 1
ATOM 1474 O O . ASN A 1 186 ? -19.725 25.595 9.361 1.00 68.56 186 ASN A O 1
ATOM 1478 N N . ASN A 1 187 ? -20.342 23.503 9.962 1.00 67.19 187 ASN A N 1
ATOM 1479 C CA . ASN A 1 187 ? -21.544 23.893 10.685 1.00 67.19 187 ASN A CA 1
ATOM 1480 C C . ASN A 1 187 ? -21.211 24.747 11.917 1.00 67.19 187 ASN A C 1
ATOM 1482 O O . ASN A 1 187 ? -21.911 25.723 12.193 1.00 67.19 187 ASN A O 1
ATOM 1486 N N . ASP A 1 188 ? -20.112 24.458 12.615 1.00 62.47 188 ASP A N 1
ATOM 1487 C CA . ASP A 1 188 ? -19.757 25.190 13.838 1.00 62.47 188 ASP A CA 1
ATOM 1488 C C . ASP A 1 188 ? -19.099 26.537 13.591 1.00 62.47 188 ASP A C 1
ATOM 1490 O O . ASP A 1 188 ? -19.314 27.494 14.334 1.00 62.47 188 ASP A O 1
ATOM 1494 N N . ARG A 1 189 ? -18.278 26.639 12.543 1.00 59.47 189 ARG A N 1
ATOM 1495 C CA . ARG A 1 189 ? -17.551 27.878 12.243 1.00 59.47 189 ARG A CA 1
ATOM 1496 C C . ARG A 1 189 ? -18.418 28.928 11.545 1.00 59.47 189 ARG A C 1
ATOM 1498 O O . ARG A 1 189 ? -17.931 30.031 11.310 1.00 59.47 189 ARG A O 1
ATOM 1505 N N . ARG A 1 190 ? -19.687 28.608 11.235 1.00 58.03 190 ARG A N 1
ATOM 1506 C CA . ARG A 1 190 ? -20.634 29.465 10.493 1.00 58.03 190 ARG A CA 1
ATOM 1507 C C . ARG A 1 190 ? -19.976 30.124 9.277 1.00 58.03 190 ARG A C 1
ATOM 1509 O O . ARG A 1 190 ? -20.150 31.319 9.035 1.00 58.03 190 ARG A O 1
ATOM 1516 N N . PHE A 1 191 ? -19.178 29.359 8.531 1.00 54.12 191 PHE A N 1
ATOM 1517 C CA . PHE A 1 191 ? -18.583 29.875 7.307 1.00 54.12 191 PHE A CA 1
ATOM 1518 C C . PHE A 1 191 ? -19.696 30.274 6.333 1.00 54.12 191 PHE A C 1
ATOM 1520 O O . PHE A 1 191 ? -20.681 29.552 6.173 1.00 54.12 191 PHE A O 1
ATOM 1527 N N . ASN A 1 192 ? -19.543 31.423 5.674 1.00 52.97 192 ASN A N 1
ATOM 1528 C CA . ASN A 1 192 ? -20.375 31.741 4.516 1.00 52.97 192 ASN A CA 1
ATOM 1529 C C . ASN A 1 192 ? -20.111 30.703 3.404 1.00 52.97 192 ASN A C 1
ATOM 1531 O O . ASN A 1 192 ? -19.067 30.048 3.402 1.00 52.97 192 ASN A O 1
ATOM 1535 N N . ASP A 1 193 ? -21.043 30.525 2.463 1.00 59.00 193 ASP A N 1
ATOM 1536 C CA . ASP A 1 193 ? -20.949 29.449 1.458 1.00 59.00 193 ASP A CA 1
ATOM 1537 C C . ASP A 1 193 ? -19.639 29.471 0.647 1.00 59.00 193 ASP A C 1
ATOM 1539 O O . ASP A 1 193 ? -19.144 28.421 0.243 1.00 59.00 193 ASP A O 1
ATOM 1543 N N . ASN A 1 194 ? -19.028 30.650 0.494 1.00 57.75 194 ASN A N 1
ATOM 1544 C CA . ASN A 1 194 ? -17.752 30.838 -0.198 1.00 57.75 194 ASN A CA 1
ATOM 1545 C C . ASN A 1 194 ? -16.519 30.418 0.630 1.00 57.75 194 ASN A C 1
ATOM 1547 O O . ASN A 1 194 ? -15.475 30.147 0.044 1.00 57.75 194 ASN A O 1
ATOM 1551 N N . ASN A 1 195 ? -16.634 30.337 1.960 1.00 58.97 195 ASN A N 1
ATOM 1552 C CA . ASN A 1 195 ? -15.545 29.985 2.882 1.00 58.97 195 ASN A CA 1
ATOM 1553 C C . ASN A 1 195 ? -15.731 28.603 3.532 1.00 58.97 195 ASN A C 1
ATOM 1555 O O . ASN A 1 195 ? -14.984 28.254 4.448 1.00 58.97 195 ASN A O 1
ATOM 1559 N N . LYS A 1 196 ? -16.725 27.815 3.096 1.00 62.47 196 LYS A N 1
ATOM 1560 C CA . LYS A 1 196 ? -16.900 26.434 3.559 1.00 62.47 196 LYS A CA 1
ATOM 1561 C C . LYS A 1 196 ? -15.666 25.603 3.213 1.00 62.47 196 LYS A C 1
ATOM 1563 O O . LYS A 1 196 ? -15.182 25.599 2.080 1.00 62.47 196 LYS A O 1
ATOM 1568 N N . LEU A 1 197 ? -15.184 24.863 4.201 1.00 63.31 197 LEU A N 1
ATOM 1569 C CA . LEU A 1 197 ? -14.107 23.902 4.046 1.00 63.31 197 LEU A CA 1
ATOM 1570 C C . LEU A 1 197 ? -14.548 22.788 3.103 1.00 63.31 197 LEU A C 1
ATOM 1572 O O . LEU A 1 197 ? -15.673 22.292 3.175 1.00 63.31 197 LEU A O 1
ATOM 1576 N N . LYS A 1 198 ? -13.622 22.372 2.246 1.00 61.94 198 LYS A N 1
ATOM 1577 C CA . LYS A 1 198 ? -13.754 21.174 1.421 1.00 61.94 198 LYS A CA 1
ATOM 1578 C C . LYS A 1 198 ? -12.867 20.072 2.010 1.00 61.94 198 LYS A C 1
ATOM 1580 O O . LYS A 1 198 ? -11.816 20.414 2.559 1.00 61.94 198 LYS A O 1
ATOM 1585 N N . PRO A 1 199 ? -13.225 18.784 1.849 1.00 58.59 199 PRO A N 1
ATOM 1586 C CA . PRO A 1 199 ? -12.439 17.655 2.366 1.00 58.59 199 PRO A CA 1
ATOM 1587 C C . PRO A 1 199 ? -10.938 17.678 2.026 1.00 58.59 199 PRO A C 1
ATOM 1589 O O . PRO A 1 199 ? -10.113 17.180 2.792 1.00 58.59 199 PRO A O 1
ATOM 1592 N N . ASN A 1 200 ? -10.561 18.331 0.924 1.00 53.91 200 ASN A N 1
ATOM 1593 C CA . ASN A 1 200 ? -9.213 18.236 0.363 1.00 53.91 200 ASN A CA 1
ATOM 1594 C C . ASN A 1 200 ? -8.377 19.523 0.459 1.00 53.91 200 ASN A C 1
ATOM 1596 O O . ASN A 1 200 ? -7.170 19.480 0.260 1.00 53.91 200 ASN A O 1
ATOM 1600 N N . ASN A 1 201 ? -8.975 20.652 0.860 1.00 52.59 201 ASN A N 1
ATOM 1601 C CA . ASN A 1 201 ? -8.320 21.969 0.800 1.00 52.59 201 ASN A CA 1
ATOM 1602 C C . ASN A 1 201 ? -7.933 22.540 2.176 1.00 52.59 201 ASN A C 1
ATOM 1604 O O . ASN A 1 201 ? -7.924 23.760 2.336 1.00 52.59 201 ASN A O 1
ATOM 1608 N N . ASN A 1 202 ? -7.676 21.708 3.192 1.00 53.31 202 ASN A N 1
ATOM 1609 C CA . ASN A 1 202 ? -7.592 22.209 4.565 1.00 53.31 202 ASN A CA 1
ATOM 1610 C C . ASN A 1 202 ? -6.337 21.782 5.362 1.00 53.31 202 ASN A C 1
ATOM 1612 O O . ASN A 1 202 ? -6.149 20.586 5.577 1.00 53.31 202 ASN A O 1
ATOM 1616 N N . PRO A 1 203 ? -5.551 22.746 5.888 1.00 48.81 203 PRO A N 1
ATOM 1617 C CA . PRO A 1 203 ? -4.502 22.529 6.892 1.00 48.81 203 PRO A CA 1
ATOM 1618 C C . PRO A 1 203 ? -4.960 22.582 8.381 1.00 48.81 203 PRO A C 1
ATOM 1620 O O . PRO A 1 203 ? -4.113 22.553 9.271 1.00 48.81 203 PRO A O 1
ATOM 1623 N N . PHE A 1 204 ? -6.262 22.662 8.705 1.00 48.97 204 PHE A N 1
ATOM 1624 C CA . PHE A 1 204 ? -6.787 22.731 10.093 1.00 48.97 204 PHE A CA 1
ATOM 1625 C C . PHE A 1 204 ? -7.053 21.346 10.755 1.00 48.97 204 PHE A C 1
ATOM 1627 O O . PHE A 1 204 ? -7.233 20.353 10.056 1.00 48.97 204 PHE A O 1
ATOM 1634 N N . PRO A 1 205 ? -7.086 21.250 12.106 1.00 52.19 205 PRO A N 1
ATOM 1635 C CA . PRO A 1 205 ? -6.404 20.214 12.885 1.00 52.19 205 PRO A CA 1
ATOM 1636 C C . PRO A 1 205 ? -7.277 19.006 13.181 1.00 52.19 205 PRO A C 1
ATOM 1638 O O . PRO A 1 205 ? -7.863 18.875 14.256 1.00 52.19 205 PRO A O 1
ATOM 1641 N N . TYR A 1 206 ? -7.331 18.097 12.225 1.00 60.31 206 TYR A N 1
ATOM 1642 C CA . TYR A 1 206 ? -7.636 16.719 12.538 1.00 60.31 206 TYR A CA 1
ATOM 1643 C C . TYR A 1 206 ? -6.425 15.860 12.214 1.00 60.31 206 TYR A C 1
ATOM 1645 O O . TYR A 1 206 ? -5.767 16.017 11.181 1.00 60.31 206 TYR A O 1
ATOM 1653 N N . PHE A 1 207 ? -6.048 15.039 13.179 1.00 60.00 207 PHE A N 1
ATOM 1654 C CA . PHE A 1 207 ? -4.821 14.268 13.146 1.00 60.00 207 PHE A CA 1
ATOM 1655 C C . PHE A 1 207 ? -5.108 12.879 13.674 1.00 60.00 207 PHE A C 1
ATOM 1657 O O . PHE A 1 207 ? -5.950 12.683 14.551 1.00 60.00 207 PHE A O 1
ATOM 1664 N N . PHE A 1 208 ? -4.406 11.917 13.100 1.00 62.69 208 PHE A N 1
ATOM 1665 C CA . PHE A 1 208 ? -4.329 10.610 13.707 1.00 62.69 208 PHE A CA 1
ATOM 1666 C C . PHE A 1 208 ? -3.366 10.702 14.889 1.00 62.69 208 PHE A C 1
ATOM 1668 O O . PHE A 1 208 ? -2.431 11.509 14.860 1.00 62.69 208 PHE A O 1
ATOM 1675 N N . VAL A 1 209 ? -3.591 9.932 15.954 1.00 55.00 209 VAL A N 1
ATOM 1676 C CA . VAL A 1 209 ? -2.646 9.896 17.085 1.00 55.00 209 VAL A CA 1
ATOM 1677 C C . VAL A 1 209 ? -1.229 9.667 16.546 1.00 55.00 209 VAL A C 1
ATOM 1679 O O . VAL A 1 209 ? -0.957 8.675 15.877 1.00 55.00 209 VAL A O 1
ATOM 1682 N N . GLY A 1 210 ? -0.339 10.635 16.787 1.00 54.47 210 GLY A N 1
ATOM 1683 C CA . GLY A 1 210 ? 1.055 10.610 16.338 1.00 54.47 210 GLY A CA 1
ATOM 1684 C C . GLY A 1 210 ? 1.381 11.342 15.024 1.00 54.47 210 GLY A C 1
ATOM 1685 O O . GLY A 1 210 ? 2.561 11.596 14.786 1.00 54.47 210 GLY A O 1
ATOM 1686 N N . THR A 1 211 ? 0.416 11.732 14.172 1.00 64.06 211 THR A N 1
ATOM 1687 C CA . THR A 1 211 ? 0.720 12.493 12.937 1.00 64.06 211 THR A CA 1
ATOM 1688 C C . THR A 1 211 ? -0.488 13.215 12.315 1.00 64.0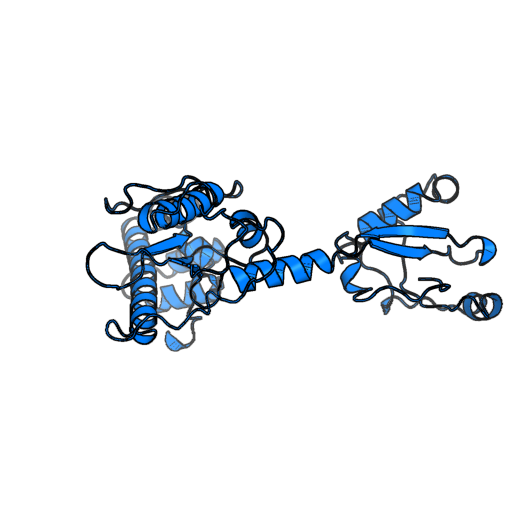6 211 THR A C 1
ATOM 1690 O O . THR A 1 211 ? -1.623 12.742 12.366 1.00 64.06 211 THR A O 1
ATOM 1693 N N . SER A 1 212 ? -0.262 14.379 11.694 1.00 68.56 212 SER A N 1
ATOM 1694 C CA . SER A 1 212 ? -1.340 15.146 11.056 1.00 68.56 212 SER A CA 1
ATOM 1695 C C . SER A 1 212 ? -1.755 14.545 9.712 1.00 68.56 212 SER A C 1
ATOM 1697 O O . SER A 1 212 ? -0.927 14.007 8.974 1.00 68.56 212 SER A O 1
ATOM 1699 N N . LEU A 1 213 ? -3.037 14.686 9.351 1.00 72.62 213 LEU A N 1
ATOM 1700 C CA . LEU A 1 213 ? -3.512 14.226 8.043 1.00 72.62 213 LEU A CA 1
ATOM 1701 C C . LEU A 1 213 ? -2.797 14.944 6.890 1.00 72.62 213 LEU A C 1
ATOM 1703 O O . LEU A 1 213 ? -2.533 14.341 5.855 1.00 72.62 213 LEU A O 1
ATOM 1707 N N . PHE A 1 214 ? -2.437 16.213 7.090 1.00 69.75 214 PHE A N 1
ATOM 1708 C CA . PHE A 1 214 ? -1.645 16.980 6.135 1.00 69.75 214 PHE A CA 1
ATOM 1709 C C . PHE A 1 214 ? -0.297 16.304 5.834 1.00 69.75 214 PHE A C 1
ATOM 1711 O O . PHE A 1 214 ? 0.042 16.106 4.670 1.00 69.75 214 PHE A O 1
ATOM 1718 N N . GLU A 1 215 ? 0.447 15.896 6.866 1.00 71.00 215 GLU A N 1
ATOM 1719 C CA . GLU A 1 215 ? 1.736 15.214 6.689 1.00 71.00 215 GLU A CA 1
ATOM 1720 C C . GLU A 1 215 ? 1.573 13.837 6.034 1.00 71.00 215 GLU A C 1
ATOM 1722 O O . GLU A 1 215 ? 2.386 13.451 5.196 1.00 71.00 215 GLU A O 1
ATOM 1727 N N . LEU A 1 216 ? 0.506 13.100 6.359 1.00 76.19 216 LEU A N 1
ATOM 1728 C CA . LEU A 1 216 ? 0.203 11.825 5.700 1.00 76.19 216 LEU A CA 1
ATOM 1729 C C . LEU A 1 216 ? -0.090 12.002 4.208 1.00 76.19 216 LEU A C 1
ATOM 1731 O O . LEU A 1 216 ? 0.490 11.294 3.386 1.00 76.19 216 LEU A O 1
ATOM 1735 N N . ARG A 1 217 ? -0.945 12.967 3.850 1.00 78.44 217 ARG A N 1
ATOM 1736 C CA . ARG A 1 217 ? -1.266 13.278 2.451 1.00 78.44 217 ARG A CA 1
ATOM 1737 C C . ARG A 1 217 ? -0.031 13.739 1.696 1.00 78.44 217 ARG A C 1
ATOM 1739 O O . ARG A 1 217 ? 0.234 13.224 0.620 1.00 78.44 217 ARG A O 1
ATOM 1746 N N . LYS A 1 218 ? 0.782 14.608 2.297 1.00 74.31 218 LYS A N 1
ATOM 1747 C CA . LYS A 1 218 ? 2.057 15.037 1.723 1.00 74.31 218 LYS A CA 1
ATOM 1748 C C . LYS A 1 218 ? 2.985 13.851 1.454 1.00 74.31 218 LYS A C 1
ATOM 1750 O O . LYS A 1 218 ? 3.505 13.745 0.354 1.00 74.31 218 LYS A O 1
ATOM 1755 N N . LYS A 1 219 ? 3.148 12.917 2.398 1.00 75.44 219 LYS A N 1
ATOM 1756 C CA . LYS A 1 219 ? 3.965 11.706 2.184 1.00 75.44 219 LYS A CA 1
ATOM 1757 C C . LYS A 1 219 ? 3.407 10.798 1.087 1.00 75.44 219 LYS A C 1
ATOM 1759 O O . LYS A 1 219 ? 4.177 10.232 0.314 1.00 75.44 219 LYS A O 1
ATOM 1764 N N . TYR A 1 220 ? 2.086 10.637 1.031 1.00 74.69 220 TYR A N 1
ATOM 1765 C CA . TYR A 1 220 ? 1.405 9.885 -0.025 1.00 74.69 220 TYR A CA 1
ATOM 1766 C C . TYR A 1 220 ? 1.620 10.539 -1.390 1.00 74.69 220 TYR A C 1
ATOM 1768 O O . TYR A 1 220 ? 1.948 9.870 -2.364 1.00 74.69 220 TYR A O 1
ATOM 1776 N N . GLU A 1 221 ? 1.496 11.860 -1.465 1.00 75.06 221 GLU A N 1
ATOM 1777 C CA . GLU A 1 221 ? 1.766 12.617 -2.676 1.00 75.06 221 GLU A CA 1
ATOM 1778 C C . GLU A 1 221 ? 3.232 12.602 -3.057 1.00 75.06 221 GLU A C 1
ATOM 1780 O O . GLU A 1 221 ? 3.518 12.483 -4.233 1.00 75.06 221 GLU A O 1
ATOM 1785 N N . GLU A 1 222 ? 4.170 12.703 -2.124 1.00 71.38 222 GLU A N 1
ATOM 1786 C CA . GLU A 1 222 ? 5.601 12.596 -2.412 1.00 71.38 222 GLU A CA 1
ATOM 1787 C C . GLU A 1 222 ? 5.929 11.215 -2.986 1.00 71.38 222 GLU A C 1
ATOM 1789 O O . GLU A 1 222 ? 6.609 11.127 -4.008 1.00 71.38 222 GLU A O 1
ATOM 1794 N N . ARG A 1 223 ? 5.369 10.143 -2.408 1.00 69.31 223 ARG A N 1
ATOM 1795 C CA . ARG A 1 223 ? 5.468 8.780 -2.952 1.00 69.31 223 ARG A CA 1
ATOM 1796 C C . ARG A 1 223 ? 4.841 8.680 -4.346 1.00 69.31 223 ARG A C 1
ATOM 1798 O O . ARG A 1 223 ? 5.475 8.174 -5.264 1.00 69.31 223 ARG A O 1
ATOM 1805 N N . ASN A 1 224 ? 3.640 9.217 -4.537 1.00 64.31 224 ASN A N 1
ATOM 1806 C CA . ASN A 1 224 ? 2.911 9.108 -5.804 1.00 64.31 224 ASN A CA 1
ATOM 1807 C C . ASN A 1 224 ? 3.362 10.106 -6.872 1.00 64.31 224 ASN A C 1
ATOM 1809 O O . ASN A 1 224 ? 3.163 9.879 -8.056 1.00 64.31 224 ASN A O 1
ATOM 1813 N N . THR A 1 225 ? 4.018 11.193 -6.487 1.00 60.47 225 THR A N 1
ATOM 1814 C CA . THR A 1 225 ? 4.706 12.125 -7.391 1.00 60.47 225 THR A CA 1
ATOM 1815 C C . THR A 1 225 ? 6.077 11.567 -7.771 1.00 60.47 225 THR A C 1
ATOM 1817 O O . THR A 1 225 ? 6.595 11.889 -8.839 1.00 60.47 225 THR A O 1
ATOM 1820 N N . LYS A 1 226 ? 6.635 10.657 -6.955 1.00 57.34 226 LYS A N 1
ATOM 1821 C CA . LYS A 1 226 ? 7.757 9.796 -7.345 1.00 57.34 226 LYS A CA 1
ATOM 1822 C C . LYS A 1 226 ? 7.351 8.723 -8.370 1.00 57.34 226 LYS A C 1
ATOM 1824 O O . LYS A 1 226 ? 8.251 8.120 -8.955 1.00 57.34 226 LYS A O 1
ATOM 1829 N N . ILE A 1 227 ? 6.051 8.544 -8.670 1.00 63.69 227 ILE A N 1
ATOM 1830 C CA . ILE A 1 227 ? 5.590 7.885 -9.907 1.00 63.69 227 ILE A CA 1
ATOM 1831 C C . ILE A 1 227 ? 5.943 8.807 -11.077 1.00 63.69 227 ILE A C 1
ATOM 1833 O O . ILE A 1 227 ? 5.187 9.681 -11.500 1.00 63.69 227 ILE A O 1
ATOM 1837 N N . MET A 1 228 ? 7.171 8.650 -11.550 1.00 73.06 228 MET A N 1
ATOM 1838 C CA . MET A 1 228 ? 7.721 9.358 -12.686 1.00 73.06 228 MET A CA 1
ATOM 1839 C C . MET A 1 228 ? 7.437 8.536 -13.932 1.00 73.06 228 MET A C 1
ATOM 1841 O O . MET A 1 228 ? 7.689 7.335 -13.951 1.00 73.06 228 MET A O 1
ATOM 1845 N N . SER A 1 229 ? 6.983 9.192 -14.997 1.00 82.50 229 SER A N 1
ATOM 1846 C CA . SER A 1 229 ? 7.088 8.599 -16.326 1.00 82.50 229 SER A CA 1
ATOM 1847 C C . SER A 1 229 ? 8.567 8.587 -16.720 1.00 82.50 229 SER A C 1
ATOM 1849 O O . SER A 1 229 ? 9.224 9.636 -16.775 1.00 82.50 229 SER A O 1
ATOM 1851 N N . ILE A 1 230 ? 9.102 7.386 -16.900 1.00 88.50 230 ILE A N 1
ATOM 1852 C CA . ILE A 1 230 ? 10.491 7.109 -17.241 1.00 88.50 230 ILE A CA 1
ATOM 1853 C C . ILE A 1 230 ? 10.547 6.617 -18.684 1.00 88.50 230 ILE A C 1
ATOM 1855 O O . ILE A 1 230 ? 9.813 5.713 -19.074 1.00 88.50 230 ILE A O 1
ATOM 1859 N N . THR A 1 231 ? 11.468 7.180 -19.462 1.00 92.44 231 THR A N 1
ATOM 1860 C CA . THR A 1 231 ? 11.822 6.654 -20.781 1.00 92.44 231 THR A CA 1
ATOM 1861 C C . THR A 1 231 ? 13.098 5.832 -20.655 1.00 92.44 231 THR A C 1
ATOM 1863 O O . THR A 1 231 ? 14.166 6.380 -20.381 1.00 92.44 231 THR A O 1
ATOM 1866 N N . LEU A 1 232 ? 12.988 4.521 -20.862 1.00 94.12 232 LEU A N 1
ATOM 1867 C CA . LEU A 1 232 ? 14.112 3.591 -20.890 1.00 94.12 232 LEU A CA 1
ATOM 1868 C C . LEU A 1 232 ? 14.521 3.315 -22.343 1.00 94.12 232 LEU A C 1
ATOM 1870 O O . LEU A 1 232 ? 13.673 3.024 -23.185 1.00 94.12 232 LEU A O 1
ATOM 1874 N N . PHE A 1 233 ? 15.814 3.400 -22.653 1.00 92.75 233 PHE A N 1
ATOM 1875 C CA . PHE A 1 233 ? 16.356 3.026 -23.956 1.00 92.75 233 PHE A CA 1
ATOM 1876 C C . PHE A 1 233 ? 16.870 1.598 -23.879 1.00 92.75 233 PHE A C 1
ATOM 1878 O O . PHE A 1 233 ? 17.932 1.337 -23.322 1.00 92.75 233 PHE A O 1
ATOM 1885 N N . CYS A 1 234 ? 16.111 0.682 -24.460 1.00 93.00 234 CYS A N 1
ATOM 1886 C CA . CYS A 1 234 ? 16.399 -0.738 -24.421 1.00 93.00 234 CYS A CA 1
ATOM 1887 C C . CYS A 1 234 ? 17.223 -1.162 -25.641 1.00 93.00 234 CYS A C 1
ATOM 1889 O O . CYS A 1 234 ? 17.028 -0.664 -26.757 1.00 93.00 234 CYS A O 1
ATOM 1891 N N . LEU A 1 235 ? 18.092 -2.151 -25.441 1.00 90.69 235 LEU A N 1
ATOM 1892 C CA . LEU A 1 235 ? 18.840 -2.815 -26.502 1.00 90.69 235 LEU A CA 1
ATOM 1893 C C . LEU A 1 235 ? 18.720 -4.332 -26.349 1.00 90.69 235 LEU A C 1
ATOM 1895 O O . LEU A 1 235 ? 18.863 -4.877 -25.259 1.00 90.69 235 LEU A O 1
ATOM 1899 N N . VAL A 1 236 ? 18.495 -5.024 -27.463 1.00 89.00 236 VAL A N 1
ATOM 1900 C CA . VAL A 1 236 ? 18.553 -6.488 -27.490 1.00 89.00 236 VAL A CA 1
ATOM 1901 C C . VAL A 1 236 ? 20.016 -6.912 -27.582 1.00 89.00 236 VAL A C 1
ATOM 1903 O O . VAL A 1 236 ? 20.735 -6.474 -28.483 1.00 89.00 236 VAL A O 1
ATOM 1906 N N . LYS A 1 237 ? 20.460 -7.767 -26.655 1.00 84.19 237 LYS A N 1
ATOM 1907 C CA . LYS A 1 237 ? 21.839 -8.269 -26.615 1.00 84.19 237 LYS A CA 1
ATOM 1908 C C . LYS A 1 237 ? 22.245 -8.865 -27.970 1.00 84.19 237 LYS A C 1
ATOM 1910 O O . LYS A 1 237 ? 21.507 -9.656 -28.550 1.00 84.19 237 LYS A O 1
ATOM 1915 N N . GLY A 1 238 ? 23.439 -8.510 -28.445 1.00 75.62 238 GLY A N 1
ATOM 1916 C CA . GLY A 1 238 ? 23.992 -9.003 -29.712 1.00 75.62 238 GLY A CA 1
ATOM 1917 C C . GLY A 1 238 ? 23.546 -8.226 -30.955 1.00 75.62 238 GLY A C 1
ATOM 1918 O O . GLY A 1 238 ? 23.977 -8.562 -32.055 1.00 75.62 238 GLY A O 1
ATOM 1919 N N . ILE A 1 239 ? 22.723 -7.182 -30.802 1.00 73.88 239 ILE A N 1
ATOM 1920 C CA . ILE A 1 239 ? 22.313 -6.292 -31.894 1.00 73.88 239 ILE A CA 1
ATOM 1921 C C . ILE A 1 239 ? 23.084 -4.964 -31.818 1.00 73.88 239 ILE A C 1
ATOM 1923 O O . ILE A 1 239 ? 23.462 -4.502 -30.743 1.00 73.88 239 ILE A O 1
ATOM 1927 N N . THR A 1 240 ? 23.309 -4.333 -32.972 1.00 73.31 240 THR A N 1
ATOM 1928 C CA . THR A 1 240 ? 23.875 -2.983 -33.079 1.00 73.31 240 THR A CA 1
ATOM 1929 C C . THR A 1 240 ? 23.008 -1.918 -32.412 1.00 73.31 240 THR A C 1
ATOM 1931 O O . THR A 1 240 ? 21.778 -1.966 -32.425 1.00 73.31 240 THR A O 1
ATOM 1934 N N . THR A 1 241 ? 23.671 -0.892 -31.892 1.00 70.50 241 THR A N 1
ATOM 1935 C CA . THR A 1 241 ? 23.077 0.201 -31.104 1.00 70.50 241 THR A CA 1
ATOM 1936 C C . THR A 1 241 ? 22.132 1.099 -31.866 1.00 70.50 241 THR A C 1
ATOM 1938 O O . THR A 1 241 ? 21.200 1.639 -31.278 1.00 70.50 241 THR A O 1
ATOM 1941 N N . ALA A 1 242 ? 22.294 1.174 -33.186 1.00 75.50 242 ALA A N 1
ATOM 1942 C CA . ALA A 1 242 ? 21.337 1.810 -34.083 1.00 75.50 242 ALA A CA 1
ATOM 1943 C C . ALA A 1 242 ? 19.910 1.239 -33.942 1.00 75.50 242 ALA A C 1
ATOM 1945 O O . ALA A 1 242 ? 18.947 1.896 -34.327 1.00 75.50 242 ALA A O 1
ATOM 1946 N N . ASN A 1 243 ? 19.761 0.032 -33.382 1.00 82.44 243 ASN A N 1
ATOM 1947 C CA . ASN A 1 243 ? 18.472 -0.623 -33.169 1.00 82.44 243 ASN A CA 1
ATOM 1948 C C . ASN A 1 243 ? 17.892 -0.439 -31.758 1.00 82.44 243 ASN A C 1
ATOM 1950 O O . ASN A 1 243 ? 16.819 -1.000 -31.483 1.00 82.44 243 ASN A O 1
ATOM 1954 N N . ALA A 1 244 ? 18.573 0.318 -30.888 1.00 88.44 244 ALA A N 1
ATOM 1955 C CA . ALA A 1 244 ? 18.053 0.701 -29.582 1.00 88.44 244 ALA A CA 1
ATOM 1956 C C . ALA A 1 244 ? 16.712 1.431 -29.726 1.00 88.44 244 ALA A C 1
ATOM 1958 O O . ALA A 1 244 ? 16.445 2.106 -30.724 1.00 88.44 244 ALA A O 1
ATOM 1959 N N . PHE A 1 245 ? 15.835 1.269 -28.742 1.00 91.81 245 PHE A N 1
ATOM 1960 C CA . PHE A 1 245 ? 14.478 1.797 -28.811 1.00 91.81 245 PHE A CA 1
ATOM 1961 C C . PHE A 1 245 ? 14.000 2.278 -27.449 1.00 91.81 245 PHE A C 1
ATOM 1963 O O . PHE A 1 245 ? 14.321 1.692 -26.422 1.00 91.81 245 PHE A O 1
ATOM 1970 N N . ALA A 1 246 ? 13.212 3.348 -27.464 1.00 93.69 246 ALA A N 1
ATOM 1971 C CA . ALA A 1 246 ? 12.627 3.920 -26.264 1.00 93.69 246 ALA A CA 1
ATOM 1972 C C . ALA A 1 246 ? 11.340 3.185 -25.858 1.00 93.69 246 ALA A C 1
ATOM 1974 O O . ALA A 1 246 ? 10.466 2.925 -26.700 1.00 93.69 246 ALA A O 1
ATOM 1975 N N . VAL A 1 247 ? 11.217 2.908 -24.564 1.00 95.50 247 VAL A N 1
ATOM 1976 C CA . VAL A 1 247 ? 10.012 2.416 -23.894 1.00 95.50 247 VAL A CA 1
ATOM 1977 C C . VAL A 1 247 ? 9.662 3.390 -22.779 1.00 95.50 247 VAL A C 1
ATOM 1979 O O . VAL A 1 247 ? 10.495 3.678 -21.925 1.00 95.50 247 VAL A O 1
ATOM 1982 N N . ASP A 1 248 ? 8.433 3.894 -22.804 1.00 93.06 248 ASP A N 1
ATOM 1983 C CA . ASP A 1 248 ? 7.909 4.772 -21.764 1.00 93.06 248 ASP A CA 1
ATOM 1984 C C . ASP A 1 248 ? 7.144 3.926 -20.745 1.00 93.06 248 ASP A C 1
ATOM 1986 O O . ASP A 1 248 ? 6.289 3.119 -21.122 1.00 93.06 248 ASP A O 1
ATOM 1990 N N . ILE A 1 249 ? 7.471 4.084 -19.466 1.00 93.12 249 ILE A N 1
ATOM 1991 C CA . ILE A 1 249 ? 6.855 3.338 -18.371 1.00 93.12 249 ILE A CA 1
ATOM 1992 C C . ILE A 1 249 ? 6.808 4.172 -17.092 1.00 93.12 249 ILE A C 1
ATOM 1994 O O . ILE A 1 249 ? 7.703 4.968 -16.816 1.00 93.12 249 ILE A O 1
ATOM 1998 N N . ASP A 1 250 ? 5.767 3.978 -16.292 1.00 90.44 250 ASP A N 1
ATOM 1999 C CA . ASP A 1 250 ? 5.655 4.622 -14.987 1.00 90.44 250 ASP A CA 1
ATOM 2000 C C . ASP A 1 250 ? 6.523 3.897 -13.956 1.00 90.44 250 ASP A C 1
ATOM 2002 O O . ASP A 1 250 ? 6.514 2.669 -13.884 1.00 90.44 250 ASP A O 1
ATOM 2006 N N . SER A 1 251 ? 7.239 4.639 -13.110 1.00 87.44 251 SER A N 1
ATOM 2007 C CA . SER A 1 251 ? 8.114 4.041 -12.094 1.00 87.44 251 SER A CA 1
ATOM 2008 C C . SER A 1 251 ? 7.363 3.181 -11.067 1.00 87.44 251 SER A C 1
ATOM 2010 O O . SER A 1 251 ? 7.952 2.265 -10.513 1.00 87.44 251 SER A O 1
ATOM 2012 N N . GLY A 1 252 ? 6.064 3.409 -10.854 1.00 85.19 252 GLY A N 1
ATOM 2013 C CA . GLY A 1 252 ? 5.223 2.562 -9.995 1.00 85.19 252 GLY A CA 1
ATOM 2014 C C . GLY A 1 252 ? 4.727 1.268 -10.658 1.00 85.19 252 GLY A C 1
ATOM 2015 O O . GLY A 1 252 ? 4.032 0.478 -10.029 1.00 85.19 252 GLY A O 1
ATOM 2016 N N . LYS A 1 253 ? 5.019 1.036 -11.946 1.00 90.00 253 LYS A N 1
ATOM 2017 C CA . LYS A 1 253 ? 4.694 -0.233 -12.613 1.00 90.00 253 LYS A CA 1
ATOM 2018 C C . LYS A 1 253 ? 5.725 -1.294 -12.233 1.00 90.00 253 LYS A C 1
ATOM 2020 O O . LYS A 1 253 ? 6.904 -0.994 -12.080 1.00 90.00 253 LYS A O 1
ATOM 2025 N N . ALA A 1 254 ? 5.288 -2.548 -12.155 1.00 91.88 254 ALA A N 1
ATOM 2026 C CA . ALA A 1 254 ? 6.193 -3.684 -11.992 1.00 91.88 254 ALA A CA 1
ATOM 2027 C C . ALA A 1 254 ? 7.012 -3.954 -13.268 1.00 91.88 254 ALA A C 1
ATOM 2029 O O . ALA A 1 254 ? 6.558 -3.667 -14.380 1.00 91.88 254 ALA A O 1
ATOM 2030 N N . VAL A 1 255 ? 8.176 -4.591 -13.125 1.00 94.62 255 VAL A N 1
ATOM 2031 C CA . VAL A 1 255 ? 9.023 -5.022 -14.255 1.00 94.62 255 VAL A CA 1
ATOM 2032 C C . VAL A 1 255 ? 8.281 -5.956 -15.222 1.00 94.62 255 VAL A C 1
ATOM 2034 O O . VAL A 1 255 ? 8.565 -5.941 -16.418 1.00 94.62 255 VAL A O 1
ATOM 2037 N N . SER A 1 256 ? 7.285 -6.724 -14.770 1.00 92.88 256 SER A N 1
ATOM 2038 C CA . SER A 1 256 ? 6.406 -7.497 -15.665 1.00 92.88 256 SER A CA 1
ATOM 2039 C C . SER A 1 256 ? 5.734 -6.628 -16.740 1.00 92.88 256 SER A C 1
ATOM 2041 O O . SER A 1 256 ? 5.760 -6.973 -17.921 1.00 92.88 256 SER A O 1
ATOM 2043 N N . HIS A 1 257 ? 5.246 -5.442 -16.369 1.00 95.19 257 HIS A N 1
ATOM 2044 C CA . HIS A 1 257 ? 4.666 -4.485 -17.312 1.00 95.19 257 HIS A CA 1
ATOM 2045 C C . HIS A 1 257 ? 5.717 -3.917 -18.276 1.00 95.19 257 HIS A C 1
ATOM 2047 O O . HIS A 1 257 ? 5.402 -3.626 -19.429 1.00 95.19 257 HIS A O 1
ATOM 2053 N N . LEU A 1 258 ? 6.977 -3.777 -17.838 1.00 96.12 258 LEU A N 1
ATOM 2054 C CA . LEU A 1 258 ? 8.074 -3.391 -18.731 1.00 96.12 258 LEU A CA 1
ATOM 2055 C C . LEU A 1 258 ? 8.311 -4.453 -19.803 1.00 96.12 258 LEU A C 1
ATOM 2057 O O . LEU A 1 258 ? 8.476 -4.111 -20.975 1.00 96.12 258 LEU A O 1
ATOM 2061 N N . LYS A 1 259 ? 8.292 -5.737 -19.428 1.00 96.00 259 LYS A N 1
ATOM 2062 C CA . LYS A 1 259 ? 8.439 -6.841 -20.382 1.00 96.00 259 LYS A CA 1
ATOM 2063 C C . LYS A 1 259 ? 7.327 -6.824 -21.437 1.00 96.00 259 LYS A C 1
ATOM 2065 O O . LYS A 1 259 ? 7.611 -6.923 -22.631 1.00 96.00 259 LYS A O 1
ATOM 2070 N N . GLU A 1 260 ? 6.078 -6.614 -21.020 1.00 95.00 260 GLU A N 1
ATOM 2071 C CA . GLU A 1 260 ? 4.938 -6.457 -21.935 1.00 95.00 260 GLU A CA 1
ATOM 2072 C C . GLU A 1 260 ? 5.113 -5.257 -22.874 1.00 95.00 260 GLU A C 1
ATOM 2074 O O . GLU A 1 260 ? 4.932 -5.382 -24.089 1.00 95.00 260 GLU A O 1
ATOM 2079 N N . ALA A 1 261 ? 5.529 -4.106 -22.337 1.00 95.12 261 ALA A N 1
ATOM 2080 C CA . ALA A 1 261 ? 5.763 -2.898 -23.121 1.00 95.12 261 ALA A CA 1
ATOM 2081 C C . ALA A 1 261 ? 6.886 -3.089 -24.158 1.00 95.12 261 ALA A C 1
ATOM 2083 O O . ALA A 1 261 ? 6.743 -2.673 -25.312 1.00 95.12 261 ALA A O 1
ATOM 2084 N N . ILE A 1 262 ? 7.975 -3.773 -2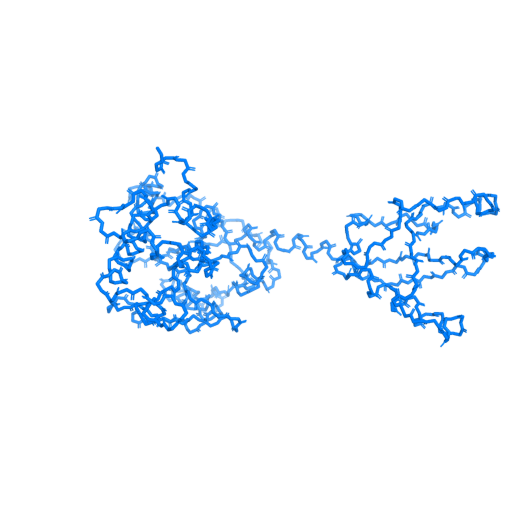3.789 1.00 95.31 262 ILE A N 1
ATOM 2085 C CA . ILE A 1 262 ? 9.069 -4.140 -24.700 1.00 95.31 262 ILE A CA 1
ATOM 2086 C C . ILE A 1 262 ? 8.561 -5.063 -25.815 1.00 95.31 262 ILE A C 1
ATOM 2088 O O . ILE A 1 262 ? 8.803 -4.783 -26.997 1.00 95.31 262 ILE A O 1
ATOM 2092 N N . LYS A 1 263 ? 7.825 -6.129 -25.463 1.00 94.12 263 LYS A N 1
ATOM 2093 C CA . LYS A 1 263 ? 7.230 -7.064 -26.434 1.00 94.12 263 LYS A CA 1
ATOM 2094 C C . LYS A 1 263 ? 6.318 -6.322 -27.408 1.00 94.12 263 LYS A C 1
ATOM 2096 O O . LYS A 1 263 ? 6.474 -6.476 -28.617 1.00 94.12 263 LYS A O 1
ATOM 2101 N N . ALA A 1 264 ? 5.435 -5.455 -26.915 1.00 93.00 264 ALA A N 1
ATOM 2102 C CA . ALA A 1 264 ? 4.542 -4.654 -27.750 1.00 93.00 264 ALA A CA 1
ATOM 2103 C C . ALA A 1 264 ? 5.315 -3.724 -28.704 1.00 93.00 264 ALA A C 1
ATOM 2105 O O . ALA A 1 264 ? 5.011 -3.652 -29.900 1.00 93.00 264 ALA A O 1
ATOM 2106 N N . LYS A 1 265 ? 6.368 -3.055 -28.212 1.00 93.31 265 LYS A N 1
ATOM 2107 C CA . LYS A 1 265 ? 7.185 -2.127 -29.011 1.00 93.31 265 LYS A CA 1
ATOM 2108 C C . LYS A 1 265 ? 7.948 -2.830 -30.138 1.00 93.31 265 LYS A C 1
ATOM 2110 O O . LYS A 1 265 ? 8.092 -2.272 -31.226 1.00 93.31 265 LYS A O 1
ATOM 2115 N N . LYS A 1 266 ? 8.425 -4.054 -29.901 1.00 90.56 266 LYS A N 1
ATOM 2116 C CA . LYS A 1 266 ? 9.202 -4.867 -30.855 1.00 90.56 266 LYS A CA 1
ATOM 2117 C C . LYS A 1 266 ? 8.485 -6.178 -31.208 1.00 90.56 266 LYS A C 1
ATOM 2119 O O . LYS A 1 266 ? 9.123 -7.218 -31.352 1.00 90.56 266 LYS A O 1
ATOM 2124 N N . HIS A 1 267 ? 7.168 -6.120 -31.428 1.00 87.94 267 HIS A N 1
ATOM 2125 C CA . HIS A 1 267 ? 6.331 -7.312 -31.640 1.00 87.94 267 HIS A CA 1
ATOM 2126 C C . HIS A 1 267 ? 6.828 -8.244 -32.756 1.00 87.94 267 HIS A C 1
ATOM 2128 O O . HIS A 1 267 ? 6.700 -9.453 -32.633 1.00 87.94 267 HIS A O 1
ATOM 2134 N N . LYS A 1 268 ? 7.422 -7.711 -33.836 1.00 88.69 268 LYS A N 1
ATOM 2135 C CA . LYS A 1 268 ? 7.981 -8.535 -34.924 1.00 88.69 268 LYS A CA 1
ATOM 2136 C C . LYS A 1 268 ? 9.196 -9.344 -34.478 1.00 88.69 268 LYS A C 1
ATOM 2138 O O . LYS A 1 268 ? 9.370 -10.471 -34.919 1.00 88.69 268 LYS A O 1
ATOM 2143 N N . THR A 1 269 ? 10.037 -8.761 -33.626 1.00 86.38 269 THR A N 1
ATOM 2144 C CA . THR A 1 269 ? 11.235 -9.414 -33.084 1.00 86.38 269 THR A CA 1
ATOM 2145 C C . THR A 1 269 ? 10.858 -10.465 -32.043 1.00 86.38 269 THR A C 1
ATOM 2147 O O . THR A 1 269 ? 11.487 -11.514 -31.990 1.00 86.38 269 THR A O 1
ATOM 2150 N N . PHE A 1 270 ? 9.809 -10.206 -31.259 1.00 88.56 270 PHE A N 1
ATOM 2151 C CA . PHE A 1 270 ? 9.362 -11.058 -30.152 1.00 88.56 270 PHE A CA 1
ATOM 2152 C C . PHE A 1 270 ? 8.052 -11.810 -30.447 1.00 88.56 270 PHE A C 1
ATOM 2154 O O . PHE A 1 270 ? 7.315 -12.147 -29.528 1.00 88.56 270 PHE A O 1
ATOM 2161 N N . HIS A 1 271 ? 7.728 -12.063 -31.722 1.00 87.12 271 HIS A N 1
ATOM 2162 C CA . HIS A 1 271 ? 6.424 -12.616 -32.122 1.00 87.12 271 HIS A CA 1
ATOM 2163 C C . HIS A 1 271 ? 6.128 -13.999 -31.515 1.00 87.12 271 HIS A C 1
ATOM 2165 O O . HIS A 1 271 ? 4.969 -14.306 -31.260 1.00 87.12 271 HIS A O 1
ATOM 2171 N N . GLY A 1 272 ? 7.164 -14.806 -31.275 1.00 89.19 272 GLY A N 1
ATOM 2172 C CA . GLY A 1 272 ? 7.057 -16.145 -30.686 1.00 89.19 272 GLY A CA 1
ATOM 2173 C C . GLY A 1 272 ? 7.679 -16.275 -29.296 1.00 89.19 272 GLY A C 1
ATOM 2174 O O . GLY A 1 272 ? 8.014 -17.387 -28.914 1.00 89.19 272 GLY A O 1
ATOM 2175 N N . VAL A 1 273 ? 7.905 -15.160 -28.595 1.00 91.06 273 VAL A N 1
ATOM 2176 C CA . VAL A 1 273 ? 8.463 -15.143 -27.234 1.00 91.06 273 VAL A CA 1
ATOM 2177 C C . VAL A 1 273 ? 7.416 -14.547 -26.308 1.00 91.06 273 VAL A C 1
ATOM 2179 O O . VAL A 1 273 ? 6.856 -13.483 -26.608 1.00 91.06 273 VAL A O 1
ATOM 2182 N N . GLU A 1 274 ? 7.116 -15.219 -25.202 1.00 91.44 274 GLU A N 1
ATOM 2183 C CA . GLU A 1 274 ? 6.193 -14.664 -24.215 1.00 91.44 274 GLU A CA 1
ATOM 2184 C C . GLU A 1 274 ? 6.832 -13.538 -23.401 1.00 91.44 274 GLU A C 1
ATOM 2186 O O . GLU A 1 274 ? 8.053 -13.416 -23.305 1.00 91.44 274 GLU A O 1
ATOM 2191 N N . ALA A 1 275 ? 6.011 -12.600 -22.917 1.00 91.38 275 ALA A N 1
ATOM 2192 C CA . ALA A 1 275 ? 6.550 -11.419 -22.242 1.00 91.38 275 ALA A CA 1
ATOM 2193 C C . ALA A 1 275 ? 7.331 -11.821 -20.983 1.00 91.38 275 ALA A C 1
ATOM 2195 O O . ALA A 1 275 ? 8.401 -11.283 -20.725 1.00 91.38 275 ALA A O 1
ATOM 2196 N N . ASP A 1 276 ? 6.833 -12.793 -20.227 1.00 91.00 276 ASP A N 1
ATOM 2197 C CA . ASP A 1 276 ? 7.458 -13.339 -19.023 1.00 91.00 276 ASP A CA 1
ATOM 2198 C C . ASP A 1 276 ? 8.802 -14.040 -19.290 1.00 91.00 276 ASP A C 1
ATOM 2200 O O . ASP A 1 276 ? 9.697 -13.949 -18.442 1.00 91.00 276 ASP A O 1
ATOM 2204 N N . GLU A 1 277 ? 8.984 -14.621 -20.480 1.00 93.88 277 GLU A N 1
ATOM 2205 C CA . GLU A 1 277 ? 10.236 -15.241 -20.943 1.00 93.88 277 GLU A CA 1
ATOM 2206 C C . GLU A 1 277 ? 11.360 -14.226 -21.218 1.00 93.88 277 GLU A C 1
ATOM 2208 O O . GLU A 1 277 ? 12.538 -14.594 -21.282 1.00 93.88 277 GLU A O 1
ATOM 2213 N N . LEU A 1 278 ? 11.041 -12.933 -21.358 1.00 94.06 278 LEU A N 1
ATOM 2214 C CA . LEU A 1 278 ? 12.060 -11.898 -21.526 1.00 94.06 278 LEU A CA 1
ATOM 2215 C C . LEU A 1 278 ? 12.878 -11.740 -20.240 1.00 94.06 278 LEU A C 1
ATOM 2217 O O . LEU A 1 278 ? 12.345 -11.400 -19.183 1.00 94.06 278 LEU A O 1
ATOM 2221 N N . ARG A 1 279 ? 14.196 -11.908 -20.338 1.00 93.62 279 ARG A N 1
ATOM 2222 C CA . ARG A 1 279 ? 15.142 -11.551 -19.272 1.00 93.62 279 ARG A CA 1
ATOM 2223 C C . ARG A 1 279 ? 15.677 -10.145 -19.517 1.00 93.62 279 ARG A C 1
ATOM 2225 O O . ARG A 1 279 ? 16.091 -9.828 -20.634 1.00 93.62 279 ARG A O 1
ATOM 2232 N N . LEU A 1 280 ? 15.635 -9.301 -18.491 1.00 95.06 280 LEU A N 1
ATOM 2233 C CA . LEU A 1 280 ? 16.022 -7.893 -18.568 1.00 95.06 280 LEU A CA 1
ATOM 2234 C C . LEU A 1 280 ? 17.150 -7.629 -17.574 1.00 95.06 280 LEU A C 1
ATOM 2236 O O . LEU A 1 280 ? 17.086 -8.099 -16.446 1.00 95.06 280 LEU A O 1
ATOM 2240 N N . TRP A 1 281 ? 18.149 -6.844 -17.967 1.00 94.12 281 TRP A N 1
ATOM 2241 C CA . TRP A 1 281 ? 19.243 -6.426 -17.090 1.00 94.12 281 TRP A CA 1
ATOM 2242 C C . TRP A 1 281 ? 19.307 -4.909 -17.045 1.00 94.12 281 TRP A C 1
ATOM 2244 O O . TRP A 1 281 ? 19.168 -4.275 -18.088 1.00 94.12 281 TRP A O 1
ATOM 2254 N N . LYS A 1 282 ? 19.571 -4.347 -15.862 1.00 92.69 282 LYS A N 1
ATOM 2255 C CA . LYS A 1 282 ? 19.893 -2.926 -15.723 1.00 92.69 282 LYS A CA 1
ATOM 2256 C C . LYS A 1 282 ? 21.321 -2.675 -16.189 1.00 92.69 282 LYS A C 1
ATOM 2258 O O . LYS A 1 282 ? 22.262 -3.266 -15.652 1.00 92.69 282 LYS A O 1
ATOM 2263 N N . VAL A 1 283 ? 21.493 -1.763 -17.136 1.00 88.19 283 VAL A N 1
ATOM 2264 C CA . VAL A 1 283 ? 22.802 -1.291 -17.601 1.00 88.19 283 VAL A CA 1
ATOM 2265 C C . VAL A 1 283 ? 22.818 0.234 -17.677 1.00 88.19 283 VAL A C 1
ATOM 2267 O O . VAL A 1 283 ? 21.785 0.886 -17.675 1.00 88.19 283 VAL A O 1
ATOM 2270 N N . GLU A 1 284 ? 24.003 0.835 -17.713 1.00 87.31 284 GLU A N 1
ATOM 2271 C CA . GLU A 1 284 ? 24.148 2.277 -17.939 1.00 87.31 284 GLU A CA 1
ATOM 2272 C C . GLU A 1 284 ? 25.312 2.494 -18.905 1.00 87.31 284 GLU A C 1
ATOM 2274 O O . GLU A 1 284 ? 26.473 2.543 -18.506 1.00 87.31 284 GLU A O 1
ATOM 2279 N N . ILE A 1 285 ? 25.008 2.552 -20.207 1.00 83.31 285 ILE A N 1
ATOM 2280 C CA . ILE A 1 285 ? 26.025 2.660 -21.267 1.00 83.31 285 ILE A CA 1
ATOM 2281 C C . ILE A 1 285 ? 25.814 3.959 -22.035 1.00 83.31 285 ILE A C 1
ATOM 2283 O O . ILE A 1 285 ? 24.795 4.123 -22.705 1.00 83.31 285 ILE A O 1
ATOM 2287 N N . GLY A 1 286 ? 26.778 4.875 -21.941 1.00 80.12 286 GLY A N 1
ATOM 2288 C CA . GLY A 1 286 ? 26.738 6.170 -22.620 1.00 80.12 286 GLY A CA 1
ATOM 2289 C C . GLY A 1 286 ? 26.772 6.057 -24.143 1.00 80.12 286 GLY A C 1
ATOM 2290 O O . GLY A 1 286 ? 27.485 5.229 -24.709 1.00 80.12 286 GLY A O 1
ATOM 2291 N N . GLY A 1 287 ? 26.006 6.925 -24.807 1.00 68.25 287 GLY A N 1
ATOM 2292 C CA . GLY A 1 287 ? 25.829 6.943 -26.258 1.00 68.25 287 GLY A CA 1
ATOM 2293 C C . GLY A 1 287 ? 27.081 7.302 -27.062 1.00 68.25 287 GLY A C 1
ATOM 2294 O O . GLY A 1 287 ? 27.163 6.999 -28.249 1.00 68.25 287 GLY A O 1
ATOM 2295 N N . ASP A 1 288 ? 28.062 7.925 -26.417 1.00 66.62 288 ASP A N 1
ATOM 2296 C CA . ASP A 1 288 ? 29.176 8.584 -27.098 1.00 66.62 288 ASP A CA 1
ATOM 2297 C C . ASP A 1 288 ? 30.277 7.588 -27.533 1.00 66.62 288 ASP A C 1
ATOM 2299 O O . ASP A 1 288 ? 31.098 7.912 -28.390 1.00 66.62 288 ASP A O 1
ATOM 2303 N N . HIS A 1 289 ? 30.246 6.347 -27.016 1.00 60.12 289 HIS A N 1
ATOM 2304 C CA . HIS A 1 289 ? 31.189 5.262 -27.336 1.00 60.12 289 HIS A CA 1
ATOM 2305 C C . HIS A 1 289 ? 30.515 3.879 -27.329 1.00 60.12 289 HIS A C 1
ATOM 2307 O O . HIS A 1 289 ? 30.963 2.973 -26.643 1.00 60.12 289 HIS A O 1
ATOM 2313 N N . LEU A 1 290 ? 29.411 3.701 -28.054 1.00 61.97 290 LEU A N 1
ATOM 2314 C CA . LEU A 1 290 ? 28.552 2.513 -27.933 1.00 61.97 290 LEU A CA 1
ATOM 2315 C C . LEU A 1 290 ? 29.147 1.182 -28.455 1.00 61.97 290 LEU A C 1
ATOM 2317 O O . LEU A 1 290 ? 28.769 0.122 -27.959 1.00 61.97 290 LEU A O 1
ATOM 2321 N N . ASP A 1 291 ? 30.064 1.196 -29.427 1.00 62.78 291 ASP A N 1
ATOM 2322 C CA . ASP A 1 291 ? 30.443 -0.029 -30.160 1.00 62.78 291 ASP A CA 1
ATOM 2323 C C . ASP A 1 291 ? 31.428 -0.960 -29.426 1.00 62.78 291 ASP A C 1
ATOM 2325 O O . ASP A 1 291 ? 31.396 -2.174 -29.644 1.00 62.78 291 ASP A O 1
ATOM 2329 N N . ASP A 1 292 ? 32.277 -0.429 -28.544 1.00 63.22 292 ASP A N 1
ATOM 2330 C CA . ASP A 1 292 ? 33.273 -1.211 -27.791 1.00 63.22 292 ASP A CA 1
ATOM 2331 C C . ASP A 1 292 ? 32.749 -1.769 -26.446 1.00 63.22 292 ASP A C 1
ATOM 2333 O O . ASP A 1 292 ? 32.990 -2.946 -26.158 1.00 63.22 292 ASP A O 1
ATOM 2337 N N . PRO A 1 293 ? 31.974 -1.016 -25.635 1.00 62.62 293 PRO A N 1
ATOM 2338 C CA . PRO A 1 293 ? 31.402 -1.500 -24.376 1.00 62.62 293 PRO A CA 1
ATOM 2339 C C . PRO A 1 293 ? 30.396 -2.636 -24.565 1.00 62.62 293 PRO A C 1
ATOM 2341 O O . PRO A 1 293 ? 30.283 -3.506 -23.706 1.00 62.62 293 PRO A O 1
ATOM 2344 N N . LEU A 1 294 ? 29.676 -2.661 -25.690 1.00 67.25 294 LEU A N 1
ATOM 2345 C CA . LEU A 1 294 ? 28.657 -3.680 -25.949 1.00 67.25 294 LEU A CA 1
ATOM 2346 C C . LEU A 1 294 ? 29.222 -5.015 -26.417 1.00 67.25 294 LEU A C 1
ATOM 2348 O O . LEU A 1 294 ? 28.660 -6.057 -26.083 1.00 67.25 294 LEU A O 1
ATOM 2352 N N . LYS A 1 295 ? 30.342 -5.004 -27.151 1.00 65.75 295 LYS A N 1
ATOM 2353 C CA . LYS A 1 295 ? 31.028 -6.238 -27.569 1.00 65.75 295 LYS A CA 1
ATOM 2354 C C . LYS A 1 295 ? 31.567 -7.024 -26.374 1.00 65.75 295 LYS A C 1
ATOM 2356 O O . LYS A 1 295 ? 31.603 -8.248 -26.427 1.00 65.75 295 LYS A O 1
ATOM 2361 N N . ASN A 1 296 ? 31.919 -6.323 -25.296 1.00 67.06 296 ASN A N 1
ATOM 2362 C CA . ASN A 1 296 ? 32.462 -6.898 -24.067 1.00 67.06 296 ASN A CA 1
ATOM 2363 C C . ASN A 1 296 ? 31.458 -6.889 -22.899 1.00 67.06 296 ASN A C 1
ATOM 2365 O O . ASN A 1 296 ? 31.858 -7.091 -21.753 1.00 67.06 296 ASN A O 1
ATOM 2369 N N . LEU A 1 297 ? 30.165 -6.643 -23.155 1.00 74.69 297 LEU A N 1
ATOM 2370 C CA . LEU A 1 297 ? 29.163 -6.545 -22.095 1.00 74.69 297 LEU A CA 1
ATOM 2371 C C . LEU A 1 297 ? 28.898 -7.920 -21.464 1.00 74.69 297 LEU A C 1
ATOM 2373 O O . LEU A 1 297 ? 28.209 -8.774 -22.033 1.00 74.69 297 LEU A O 1
ATOM 2377 N N . ILE A 1 298 ? 29.417 -8.114 -20.253 1.00 75.19 298 ILE A N 1
ATOM 2378 C CA . ILE A 1 298 ? 29.125 -9.276 -19.414 1.00 75.19 298 ILE A CA 1
ATOM 2379 C C . ILE A 1 298 ? 27.887 -8.949 -18.576 1.00 75.19 298 ILE A C 1
ATOM 2381 O O . ILE A 1 298 ? 27.915 -8.064 -17.723 1.00 75.19 298 ILE A O 1
ATOM 2385 N N . LEU A 1 299 ? 26.792 -9.663 -18.831 1.00 80.38 299 LEU A N 1
ATOM 2386 C CA . LEU A 1 299 ? 25.575 -9.566 -18.028 1.00 80.38 299 LEU A CA 1
ATOM 2387 C C . LEU A 1 299 ? 25.758 -10.411 -16.767 1.00 80.38 299 LEU A C 1
ATOM 2389 O O . LEU A 1 299 ? 25.898 -11.628 -16.862 1.00 80.38 299 LEU A O 1
ATOM 2393 N N . ASN A 1 300 ? 25.801 -9.754 -15.611 1.00 77.19 300 ASN A N 1
ATOM 2394 C CA . ASN A 1 300 ? 25.841 -10.407 -14.307 1.00 77.19 300 ASN A CA 1
ATOM 2395 C C . ASN A 1 300 ? 24.405 -10.628 -13.811 1.00 77.19 300 ASN A C 1
ATOM 2397 O O . ASN A 1 300 ? 23.588 -9.710 -13.905 1.00 77.19 300 ASN A O 1
ATOM 2401 N N . ASP A 1 301 ? 24.108 -11.804 -13.260 1.00 80.44 301 ASP A N 1
ATOM 2402 C CA . ASP A 1 301 ? 22.786 -12.139 -12.713 1.00 80.44 301 ASP A CA 1
ATOM 2403 C C . ASP A 1 301 ? 22.373 -11.186 -11.575 1.00 80.44 301 ASP A C 1
ATOM 2405 O O . ASP A 1 301 ? 21.193 -10.891 -11.415 1.00 80.44 301 ASP A O 1
ATOM 2409 N N . ASN A 1 302 ? 23.333 -10.580 -10.862 1.00 78.31 302 ASN A N 1
ATOM 2410 C CA . ASN A 1 302 ? 23.051 -9.556 -9.843 1.00 78.31 302 ASN A CA 1
ATOM 2411 C C . ASN A 1 302 ? 22.376 -8.285 -10.397 1.00 78.31 302 ASN A C 1
ATOM 2413 O O . ASN A 1 302 ? 21.787 -7.526 -9.632 1.00 78.31 302 ASN A O 1
ATOM 2417 N N . ASN A 1 303 ? 22.487 -8.033 -11.705 1.00 83.31 303 ASN A N 1
ATOM 2418 C CA . ASN A 1 303 ? 21.890 -6.873 -12.369 1.00 83.31 303 ASN A CA 1
ATOM 2419 C C . ASN A 1 303 ? 20.598 -7.233 -13.121 1.00 83.31 303 ASN A C 1
ATOM 2421 O O . ASN A 1 303 ? 20.057 -6.387 -13.838 1.00 83.31 303 ASN A O 1
ATOM 2425 N N . GLU A 1 304 ? 20.127 -8.479 -13.017 1.00 92.25 304 GLU A N 1
ATOM 2426 C CA . GLU A 1 304 ? 18.865 -8.896 -13.620 1.00 92.25 304 GLU A CA 1
ATOM 2427 C C . GLU A 1 304 ? 17.680 -8.234 -12.900 1.00 92.25 304 GLU A C 1
ATOM 2429 O O . GLU A 1 304 ? 17.616 -8.156 -11.670 1.00 92.25 304 GLU A O 1
ATOM 2434 N N . LEU A 1 305 ? 16.731 -7.727 -13.683 1.00 94.19 305 LEU A N 1
ATOM 2435 C CA . LEU A 1 305 ? 15.520 -7.103 -13.172 1.00 94.19 305 LEU A CA 1
ATOM 2436 C C . LEU A 1 305 ? 14.506 -8.179 -12.776 1.00 94.19 305 LEU A C 1
ATOM 2438 O O . LEU A 1 305 ? 14.080 -8.997 -13.594 1.00 94.19 305 LEU A O 1
ATOM 2442 N N . SER A 1 306 ? 14.069 -8.130 -11.524 1.00 91.56 306 SER A N 1
ATOM 2443 C CA . SER A 1 306 ? 13.065 -9.027 -10.968 1.00 91.56 306 SER A CA 1
ATOM 2444 C C . SER A 1 306 ? 11.664 -8.581 -11.370 1.00 91.56 306 SER A C 1
ATOM 2446 O O . SER A 1 306 ? 11.308 -7.420 -11.185 1.00 91.56 306 SER A O 1
ATOM 2448 N N . ALA A 1 307 ? 10.844 -9.510 -11.869 1.00 88.12 307 ALA A N 1
ATOM 2449 C CA . ALA A 1 307 ? 9.497 -9.225 -12.371 1.00 88.12 307 ALA A CA 1
ATOM 2450 C C . ALA A 1 307 ? 8.540 -8.639 -11.313 1.00 88.12 307 ALA A C 1
ATOM 2452 O O . ALA A 1 307 ? 7.591 -7.949 -11.685 1.00 88.12 307 ALA A O 1
ATOM 2453 N N . ILE A 1 308 ? 8.788 -8.921 -10.028 1.00 84.56 308 ILE A N 1
ATOM 2454 C CA . ILE A 1 308 ? 7.950 -8.485 -8.899 1.00 84.56 308 ILE A CA 1
ATOM 2455 C C . ILE A 1 308 ? 8.299 -7.087 -8.380 1.00 84.56 308 ILE A C 1
ATOM 2457 O O . ILE A 1 308 ? 7.492 -6.496 -7.671 1.00 84.56 308 ILE A O 1
ATOM 2461 N N . ASN A 1 309 ? 9.478 -6.567 -8.721 1.00 89.06 309 ASN A N 1
ATOM 2462 C CA . ASN A 1 309 ? 9.922 -5.261 -8.250 1.00 89.06 309 ASN A CA 1
ATOM 2463 C C . ASN A 1 309 ? 9.314 -4.147 -9.107 1.00 89.06 309 ASN A C 1
ATOM 2465 O O . ASN A 1 309 ? 9.028 -4.335 -10.298 1.00 89.06 309 ASN A O 1
ATOM 2469 N N . GLU A 1 310 ? 9.144 -2.976 -8.504 1.00 90.62 310 GLU A N 1
ATOM 2470 C CA . GLU A 1 310 ? 8.708 -1.778 -9.209 1.00 90.62 310 GLU A CA 1
ATOM 2471 C C . GLU A 1 310 ? 9.876 -1.176 -9.999 1.00 90.62 310 GLU A C 1
ATOM 2473 O O . GLU A 1 310 ? 11.049 -1.297 -9.641 1.00 90.62 310 GLU A O 1
ATOM 2478 N N . ILE A 1 311 ? 9.573 -0.477 -11.089 1.00 92.06 311 ILE A N 1
ATOM 2479 C CA . ILE A 1 311 ? 10.593 0.226 -11.878 1.00 92.06 311 ILE A CA 1
ATOM 2480 C C . ILE A 1 311 ? 11.322 1.280 -11.025 1.00 92.06 311 ILE A C 1
ATOM 2482 O O . ILE A 1 311 ? 12.529 1.480 -11.171 1.00 92.06 311 ILE A O 1
ATOM 2486 N N . GLY A 1 312 ? 10.623 1.918 -10.090 1.00 87.50 312 GLY A N 1
ATOM 2487 C CA . GLY A 1 312 ? 11.174 2.904 -9.164 1.00 87.50 312 GLY A CA 1
ATOM 2488 C C . GLY A 1 312 ? 12.208 2.340 -8.187 1.00 87.50 312 GLY A C 1
ATOM 2489 O O . GLY A 1 312 ? 13.060 3.104 -7.724 1.00 87.50 312 GLY A O 1
ATOM 2490 N N . ASP A 1 313 ? 12.195 1.027 -7.926 1.00 87.62 313 ASP A N 1
ATOM 2491 C CA . ASP A 1 313 ? 13.202 0.362 -7.085 1.00 87.62 313 ASP A CA 1
ATOM 2492 C C . ASP A 1 313 ? 14.581 0.379 -7.758 1.00 87.62 313 ASP A C 1
ATOM 2494 O O . ASP A 1 313 ? 15.613 0.494 -7.097 1.00 87.62 313 ASP A O 1
ATOM 2498 N N . TYR A 1 314 ? 14.599 0.323 -9.092 1.00 88.94 314 TYR A N 1
ATOM 2499 C CA . TYR A 1 314 ? 15.813 0.347 -9.907 1.00 88.94 314 TYR A CA 1
ATOM 2500 C C . TYR A 1 314 ? 16.220 1.761 -10.331 1.00 88.94 314 TYR A C 1
ATOM 2502 O O . TYR A 1 314 ? 17.412 2.057 -10.438 1.00 88.94 314 TYR A O 1
ATOM 2510 N N . TRP A 1 315 ? 15.244 2.642 -10.558 1.00 87.69 315 TRP A N 1
ATOM 2511 C CA . TRP A 1 315 ? 15.455 4.029 -10.970 1.00 87.69 315 TRP A CA 1
ATOM 2512 C C . TRP A 1 315 ? 14.745 4.987 -10.012 1.00 87.69 315 TRP A C 1
ATOM 2514 O O . TRP A 1 315 ? 13.646 5.477 -10.269 1.00 87.69 315 TRP A O 1
ATOM 2524 N N . SER A 1 316 ? 15.417 5.284 -8.896 1.00 79.19 316 SER A N 1
ATOM 2525 C CA . SER A 1 316 ? 14.946 6.269 -7.912 1.00 79.19 316 SER A CA 1
ATOM 2526 C C . SER A 1 316 ? 14.968 7.715 -8.427 1.00 79.19 316 SER A C 1
ATOM 2528 O O . SER A 1 316 ? 14.251 8.559 -7.890 1.00 79.19 316 SER A O 1
ATOM 2530 N N . GLU A 1 317 ? 15.760 7.983 -9.468 1.00 80.69 317 GLU A N 1
ATOM 2531 C CA . GLU A 1 317 ? 15.869 9.259 -10.178 1.00 80.69 317 GLU A CA 1
ATOM 2532 C C . GLU A 1 317 ? 15.694 9.046 -11.689 1.00 80.69 317 GLU A C 1
ATOM 2534 O O . GLU A 1 317 ? 15.707 7.914 -12.179 1.00 80.69 317 GLU A O 1
ATOM 2539 N N . LYS A 1 318 ? 15.535 10.136 -12.453 1.00 81.25 318 LYS A N 1
ATOM 2540 C CA . LYS A 1 318 ? 15.422 10.039 -13.914 1.00 81.25 318 LYS A CA 1
ATOM 2541 C C . LYS A 1 318 ? 16.718 9.482 -14.510 1.00 81.25 318 LYS A C 1
ATOM 2543 O O . LYS A 1 318 ? 17.782 10.040 -14.239 1.00 81.25 318 LYS A O 1
ATOM 2548 N N . PRO A 1 319 ? 16.637 8.446 -15.360 1.00 85.38 319 PRO A N 1
ATOM 2549 C CA . PRO A 1 319 ? 17.823 7.837 -15.925 1.00 85.38 319 PRO A CA 1
ATOM 2550 C C . PRO A 1 319 ? 18.573 8.818 -16.851 1.00 85.38 319 PRO A C 1
ATOM 2552 O O . PRO A 1 319 ? 17.951 9.702 -17.462 1.00 85.38 319 PRO A O 1
ATOM 2555 N N . PRO A 1 320 ? 19.910 8.696 -16.960 1.00 84.06 320 PRO A N 1
ATOM 2556 C CA . PRO A 1 320 ? 20.727 9.587 -17.779 1.00 84.06 320 PRO A CA 1
ATOM 2557 C C . PRO A 1 320 ? 20.291 9.611 -19.248 1.00 84.06 320 PRO A C 1
ATOM 2559 O O . PRO A 1 320 ? 20.108 8.581 -19.886 1.00 84.06 320 PRO A O 1
ATOM 2562 N N . ARG A 1 321 ? 20.175 10.803 -19.843 1.00 82.31 321 ARG A N 1
ATOM 2563 C CA . ARG A 1 321 ? 19.824 10.928 -21.270 1.00 82.31 321 ARG A CA 1
ATOM 2564 C C . ARG A 1 321 ? 20.940 10.383 -22.158 1.00 82.31 321 ARG A C 1
ATOM 2566 O O . ARG A 1 321 ? 22.108 10.507 -21.811 1.00 82.31 321 ARG A O 1
ATOM 2573 N N . LYS A 1 322 ? 20.585 9.892 -23.351 1.00 83.62 322 LYS A N 1
ATOM 2574 C CA . LYS A 1 322 ? 21.531 9.340 -24.344 1.00 83.62 322 LYS A CA 1
ATOM 2575 C C . LYS A 1 322 ? 22.327 8.134 -23.822 1.00 83.62 322 LYS A C 1
ATOM 2577 O O . LYS A 1 322 ? 23.491 7.980 -24.170 1.00 83.62 322 LYS A O 1
ATOM 2582 N N . HIS A 1 323 ? 21.718 7.310 -22.976 1.00 88.31 323 HIS A N 1
ATOM 2583 C CA . HIS A 1 323 ? 22.312 6.069 -22.485 1.00 88.31 323 HIS A CA 1
ATOM 2584 C C . HIS A 1 323 ? 21.395 4.892 -22.813 1.00 88.31 323 HIS A C 1
ATOM 2586 O O . HIS A 1 323 ? 20.192 5.086 -22.961 1.00 88.31 323 HIS A O 1
ATOM 2592 N N . ILE A 1 324 ? 21.964 3.693 -22.927 1.00 87.69 324 ILE A N 1
ATOM 2593 C CA . ILE A 1 324 ? 21.211 2.435 -22.854 1.00 87.69 324 ILE A CA 1
ATOM 2594 C C . ILE A 1 324 ? 20.992 2.099 -21.379 1.00 87.69 324 ILE A C 1
ATOM 2596 O O . ILE A 1 324 ? 21.916 2.280 -20.576 1.00 87.69 324 ILE A O 1
ATOM 2600 N N . HIS A 1 325 ? 19.778 1.647 -21.061 1.00 90.94 325 HIS A N 1
ATOM 2601 C CA . HIS A 1 325 ? 19.281 1.385 -19.709 1.00 90.94 325 HIS A CA 1
ATOM 2602 C C . HIS A 1 325 ? 18.971 -0.090 -19.467 1.00 90.94 325 HIS A C 1
ATOM 2604 O O . HIS A 1 325 ? 18.489 -0.743 -20.424 1.00 90.94 325 HIS A O 1
#

Secondary structure (DSSP, 8-state):
-GGGS-SSGGG--HHHHHHHHHHT-TT--HHHHHHHHHTT--HHHHTT--HHHHTSTTT---HHHHHHHHHHHHHHHHHHHHHHHHHHHHT---TTS------TT----------HHHHHHTTSS-TT-EEEE----SSS----EEEE---B-TTSBB------TT-TT--SBHHHHHHHHHHHHHHHTT--GGG---TTS--SSEEETTEEHHHHHHHHHHHHHS--EEEEEE--TTS-GGG-EEEEEETTSBHHHHHHHHHHHTTTTTTTS-TTT---B---EEGGG-HHHHHT----GGGBPPTTSBHHHH-SSPPPTTEE-

pLDDT: mean 71.81, std 16.33, range [33.66, 96.12]

Foldseek 3Di:
DLVPQDLDLQPFFLVSQLVVCVVVPPDDDNLLSVLCSVVRDGSVNLLVDDLPNCCDPSRVGDSVVRVVSVVVSVVSVVVVVVVVVVVVVVVPPPLPDDDPCLPPVPQDPFQPPDFPVNCDVVVVDYQQWWKWDAADDPPRDDDTDIDGQHCQDPVQFRDDDDDDPPCPDDDRGSRSVLVVRQVRRQVRVVDDPVRRDDSGRDPHDICTVPGGPVVSSVVVCVVVVLQDFAWAFADDQPDDPVPTDIFTDTQQDFVLVVLVSVCVVPVVVCVPPDSVNDKDFDDWAAQPDPPPCRVVDDGDPVRIGDRGDGNCVVPVDHHDPRTHD

InterPro domains:
  IPR013761 Sterile alpha motif/pointed domain superfamily [G3DSA:1.10.150.50] (1-85)
  IPR013761 Sterile alpha motif/pointed domain superfamily [SSF47769] (5-77)
  IPR045379 Crinkler effector protein, N-terminal [PF20147] (230-325)

Organism: Rhizophagus irregularis (strain DAOM 181602 / DAOM 197198 / MUCL 43194) (NCBI:txid747089)